Protein AF-A0A0G1YNZ8-F1 (afdb_monomer)

Solvent-accessible surface area (backbone atoms only — not comparable to full-atom values): 15071 Å² total; per-residue (Å²): 138,83,81,83,78,81,76,79,92,83,61,71,78,83,53,62,86,71,57,65,63,60,59,48,50,51,51,55,53,36,44,77,76,68,46,46,70,71,52,54,52,52,43,75,76,27,70,70,59,37,52,50,53,50,56,36,55,78,55,73,64,61,78,76,75,70,66,82,66,72,89,57,76,80,51,72,68,54,50,53,48,26,75,55,53,32,68,93,28,44,45,46,43,57,71,55,73,53,88,79,90,60,75,74,84,67,54,73,68,56,45,46,54,40,34,59,40,40,75,71,76,48,38,54,26,42,36,43,44,82,26,52,12,50,51,56,46,37,70,71,48,32,42,48,86,93,45,81,70,45,44,66,71,85,71,52,71,66,72,39,79,71,25,44,85,48,32,61,43,56,54,84,60,34,59,42,82,43,66,66,63,54,82,55,45,90,48,56,71,72,58,38,51,53,55,39,56,73,74,31,91,88,52,72,84,59,48,46,31,55,56,50,52,50,46,53,46,46,22,75,67,69,67,50,54,45,44,50,81,39,42,48,70,21,79,48,56,41,75,87,70,43,68,39,69,48,50,52,79,40,96,65,20,84

Radius of gyration: 25.09 Å; Cα contacts (8 Å, |Δi|>4): 317; chains: 1; bounding box: 51×74×64 Å

pLDDT: mean 83.14, std 15.15, range [38.19, 97.94]

Sequence (254 aa):
MDSVMVRPEETDAAEFGKDQGLIHEVIVTGRKVGAGTAFYSALAHSEELFARTVAFVARGGEEVVREVGAYIPLTEAERMAIDILGQSKVLTRAQARGGAEFSLRYSKTVLHACAEENAKEADWRLVYLRGNSLRAERVRVGTNRKQQPCFDPDYVWMMSLAEDGWATQGFEPGYYLLDMNGRFGAAAWTKQGKKIAELGPEFVRAHEAMVTEAALRIFQATGERLLANWWHWGRSLASGGRRVSVGSFDRRGW

Secondary structure (DSSP, 8-state):
-----------STTTTT--HHHHHHHHHHHHHTT--HHHHHHHHT-HHHHHHHHHHHHTTT-----------PPPHHHHHHHHHH-GGGEE-TTTTT--S----SS-HHHHHHHHHHHTTT--EEEEEE----HHHHHHHH-S-TTSSS---TT--GGGSGGGHHHHT-----EEEEEETT-TTTTS-HHHHHHHHHHH-TT--PPPHHHHHHHHHHHHHHH-----TT-EEEEEEE-TTSPEEEEE-SSTT--

Mean predicted aligned error: 13.66 Å

Structure (mmCIF, N/CA/C/O backbone):
data_AF-A0A0G1YNZ8-F1
#
_entry.id   AF-A0A0G1YNZ8-F1
#
loop_
_atom_site.group_PDB
_atom_site.id
_atom_site.type_symbol
_atom_site.label_atom_id
_atom_site.label_alt_id
_atom_site.label_comp_id
_atom_site.label_asym_id
_atom_site.label_entity_id
_atom_site.label_seq_id
_atom_site.pdbx_PDB_ins_code
_atom_site.Cartn_x
_atom_site.Cartn_y
_atom_site.Cartn_z
_atom_site.occupancy
_atom_site.B_iso_or_equiv
_atom_site.auth_seq_id
_atom_site.auth_comp_id
_atom_site.auth_asym_id
_atom_site.auth_atom_id
_atom_site.pdbx_PDB_model_num
ATOM 1 N N . MET A 1 1 ? -29.684 -55.857 29.148 1.00 42.12 1 MET A N 1
ATOM 2 C CA . MET A 1 1 ? -29.213 -54.911 28.114 1.00 42.12 1 MET A CA 1
ATOM 3 C C . MET A 1 1 ? -28.650 -53.741 28.885 1.00 42.12 1 MET A C 1
ATOM 5 O O . MET A 1 1 ? -29.407 -52.869 29.289 1.00 42.12 1 MET A O 1
ATOM 9 N N . ASP A 1 2 ? -27.364 -53.828 29.211 1.00 38.19 2 ASP A N 1
ATOM 10 C CA . ASP A 1 2 ? -26.729 -52.923 30.164 1.00 38.19 2 ASP A CA 1
ATOM 11 C C . ASP A 1 2 ? -26.225 -51.672 29.450 1.00 38.19 2 ASP A C 1
ATOM 13 O O . ASP A 1 2 ? -25.485 -51.731 28.469 1.00 38.19 2 ASP A O 1
ATOM 17 N N . SER A 1 3 ? -26.692 -50.535 29.955 1.00 42.25 3 SER A N 1
ATOM 18 C CA . SER A 1 3 ? -26.329 -49.189 29.539 1.00 42.25 3 SER A CA 1
ATOM 19 C C . SER A 1 3 ? -24.892 -48.886 29.966 1.00 42.25 3 SER A C 1
ATOM 21 O O . SER A 1 3 ? -24.633 -48.612 31.138 1.00 42.25 3 SER A O 1
ATOM 23 N N . VAL A 1 4 ? -23.956 -48.901 29.017 1.00 47.53 4 VAL A N 1
ATOM 24 C CA . VAL A 1 4 ? -22.582 -48.430 29.230 1.00 47.53 4 VAL A CA 1
ATOM 25 C C . VAL A 1 4 ? -22.597 -46.901 29.298 1.00 47.53 4 VAL A C 1
ATOM 27 O O . VAL A 1 4 ? -22.599 -46.211 28.283 1.00 47.53 4 VAL A O 1
ATOM 30 N N . MET A 1 5 ? -22.633 -46.372 30.519 1.00 40.66 5 MET A N 1
ATOM 31 C CA . MET A 1 5 ? -22.366 -44.963 30.806 1.00 40.66 5 MET A CA 1
ATOM 32 C C . MET A 1 5 ? -20.852 -44.738 30.723 1.00 40.66 5 MET A C 1
ATOM 34 O O . MET A 1 5 ? -20.115 -45.083 31.647 1.00 40.66 5 MET A O 1
ATOM 38 N N . VAL A 1 6 ? -20.381 -44.185 29.605 1.00 45.56 6 VAL A N 1
ATOM 39 C CA . VAL A 1 6 ? -19.006 -43.686 29.464 1.00 45.56 6 VAL A CA 1
ATOM 40 C C . VAL A 1 6 ? -18.868 -42.456 30.363 1.00 45.56 6 VAL A C 1
ATOM 42 O O . VAL A 1 6 ? -19.545 -41.451 30.152 1.00 45.56 6 VAL A O 1
ATOM 45 N N . ARG A 1 7 ? -18.030 -42.550 31.402 1.00 44.69 7 ARG A N 1
ATOM 46 C CA . ARG A 1 7 ? -17.635 -41.386 32.206 1.00 44.69 7 ARG A CA 1
ATOM 47 C C . ARG A 1 7 ? -16.752 -40.465 31.352 1.00 44.69 7 ARG A C 1
ATOM 49 O O . ARG A 1 7 ? -15.907 -40.989 30.628 1.00 44.69 7 ARG A O 1
ATOM 56 N N . PRO A 1 8 ? -16.900 -39.134 31.441 1.00 44.38 8 PRO A N 1
ATOM 57 C CA . PRO A 1 8 ? -15.947 -38.218 30.829 1.00 44.38 8 PRO A CA 1
ATOM 58 C C . PRO A 1 8 ? -14.595 -38.333 31.547 1.00 44.38 8 PRO A C 1
ATOM 60 O O . PRO A 1 8 ? -14.553 -38.414 32.776 1.00 44.38 8 PRO A O 1
ATOM 63 N N . GLU A 1 9 ? -13.503 -38.343 30.785 1.00 47.56 9 GLU A N 1
ATOM 64 C CA . GLU A 1 9 ? -12.138 -38.186 31.297 1.00 47.56 9 GLU A CA 1
ATOM 65 C C . GLU A 1 9 ? -11.971 -36.777 31.893 1.00 47.56 9 GLU A C 1
ATOM 67 O O . GLU A 1 9 ? -11.604 -35.823 31.212 1.00 47.56 9 GLU A O 1
ATOM 72 N N . GLU A 1 10 ? -12.265 -36.635 33.183 1.00 50.78 10 GLU A N 1
ATOM 73 C CA . GLU A 1 10 ? -11.884 -35.482 34.002 1.00 50.78 10 GLU A CA 1
ATOM 74 C C . GLU A 1 10 ? -10.694 -35.867 34.895 1.00 50.78 10 GLU A C 1
ATOM 76 O O . GLU A 1 10 ? -10.883 -36.066 36.092 1.00 50.78 10 GLU A O 1
ATOM 81 N N . THR A 1 11 ? -9.468 -35.999 34.367 1.00 49.03 11 THR A N 1
ATOM 82 C CA . THR A 1 11 ? -8.308 -36.227 35.266 1.00 49.03 11 THR A CA 1
ATOM 83 C C . THR A 1 11 ? -6.957 -35.596 34.918 1.00 49.03 11 THR A C 1
ATOM 85 O O . THR A 1 11 ? -6.142 -35.518 35.828 1.00 49.03 11 THR A O 1
ATOM 88 N N . ASP A 1 12 ? -6.692 -35.030 33.736 1.00 53.78 12 ASP A N 1
ATOM 89 C CA . ASP A 1 12 ? -5.330 -34.498 33.481 1.00 53.78 12 ASP A CA 1
ATOM 90 C C . ASP A 1 12 ? -5.068 -33.092 34.058 1.00 53.78 12 ASP A C 1
ATOM 92 O O . ASP A 1 12 ? -3.955 -32.773 34.479 1.00 53.78 12 ASP A O 1
ATOM 96 N N . ALA A 1 13 ? -6.086 -32.234 34.162 1.00 52.56 13 ALA A N 1
ATOM 97 C CA . ALA A 1 13 ? -5.895 -30.865 34.660 1.00 52.56 13 ALA A CA 1
ATOM 98 C C . ALA A 1 13 ? -5.705 -30.778 36.191 1.00 52.56 13 ALA A C 1
ATOM 100 O O . ALA A 1 13 ? -5.145 -29.802 36.685 1.00 52.56 13 ALA A O 1
ATOM 101 N N . ALA A 1 14 ? -6.168 -31.780 36.950 1.00 55.66 14 ALA A N 1
ATOM 102 C CA . ALA A 1 14 ? -6.170 -31.768 38.420 1.00 55.66 14 ALA A CA 1
ATOM 103 C C . ALA A 1 14 ? -4.877 -32.326 39.059 1.00 55.66 14 ALA A C 1
ATOM 105 O O . ALA A 1 14 ? -4.635 -32.129 40.261 1.00 55.66 14 ALA A O 1
ATOM 106 N N . GLU A 1 15 ? -4.047 -33.027 38.281 1.00 59.53 15 GLU A N 1
ATOM 107 C CA . GLU A 1 15 ? -2.719 -33.510 38.694 1.00 59.53 15 GLU A CA 1
ATOM 108 C C . GLU A 1 15 ? -1.575 -32.600 38.228 1.00 59.53 15 GLU A C 1
ATOM 110 O O . GLU A 1 15 ? -0.517 -32.555 38.865 1.00 59.53 15 GLU A O 1
ATOM 115 N N . PHE A 1 16 ? -1.800 -31.812 37.174 1.00 58.44 16 PHE A N 1
ATOM 116 C CA . PHE A 1 16 ? -0.830 -30.851 36.662 1.00 58.44 16 PHE A CA 1
ATOM 117 C C . PHE A 1 16 ? -0.425 -29.824 37.738 1.00 58.44 16 PHE A C 1
ATOM 119 O O . PHE A 1 16 ? -1.264 -29.186 38.371 1.00 58.44 16 PHE A O 1
ATOM 126 N N . GLY A 1 17 ? 0.884 -29.671 37.966 1.00 56.16 17 GLY A N 1
ATOM 127 C CA . GLY A 1 17 ? 1.449 -28.762 38.974 1.00 56.16 17 GLY A CA 1
ATOM 128 C C . GLY A 1 17 ? 1.764 -29.392 40.338 1.00 56.16 17 GLY A C 1
ATOM 129 O O . GLY A 1 17 ? 2.363 -28.725 41.181 1.00 56.16 17 GLY A O 1
ATOM 130 N N . LYS A 1 18 ? 1.423 -30.670 40.562 1.00 65.00 18 LYS A N 1
ATOM 131 C CA . LYS A 1 18 ? 1.850 -31.430 41.758 1.00 65.00 18 LYS A CA 1
ATOM 132 C C . LYS A 1 18 ? 3.200 -32.132 41.579 1.00 65.00 18 LYS A C 1
ATOM 134 O O . LYS A 1 18 ? 3.830 -32.498 42.570 1.00 65.00 18 LYS A O 1
ATOM 139 N N . ASP A 1 19 ? 3.658 -32.282 40.337 1.00 67.31 19 ASP A N 1
ATOM 140 C CA . ASP A 1 19 ? 4.976 -32.820 40.014 1.00 67.31 19 ASP A CA 1
ATOM 141 C C . ASP A 1 19 ? 6.062 -31.758 40.253 1.00 67.31 19 ASP A C 1
ATOM 143 O O . ASP A 1 19 ? 6.296 -30.854 39.443 1.00 67.31 19 ASP A O 1
ATOM 147 N N . GLN A 1 20 ? 6.721 -31.847 41.410 1.00 62.53 20 GLN A N 1
ATOM 148 C CA . GLN A 1 20 ? 7.810 -30.937 41.768 1.00 62.53 20 GLN A CA 1
ATOM 149 C C . GLN A 1 20 ? 9.059 -31.121 40.889 1.00 62.53 20 GLN A C 1
ATOM 151 O O . GLN A 1 20 ? 9.902 -30.220 40.851 1.00 62.53 20 GLN A O 1
ATOM 156 N N . GLY A 1 21 ? 9.178 -32.241 40.163 1.00 76.75 21 GLY A N 1
ATOM 157 C CA . GLY A 1 21 ? 10.296 -32.515 39.263 1.00 76.75 21 GLY A CA 1
ATOM 158 C C . GLY A 1 21 ? 10.325 -31.552 38.081 1.00 76.75 21 GLY A C 1
ATOM 159 O O . GLY A 1 21 ? 11.338 -30.894 37.844 1.00 76.75 21 GLY A O 1
ATOM 160 N N . LEU A 1 22 ? 9.188 -31.370 37.406 1.00 76.44 22 LEU A N 1
ATOM 161 C CA . LEU A 1 22 ? 9.090 -30.496 36.230 1.00 76.44 22 LEU A CA 1
ATOM 162 C C . LEU A 1 22 ? 9.360 -29.024 36.564 1.00 76.44 22 LEU A C 1
ATOM 164 O O . LEU A 1 22 ? 10.089 -28.344 35.844 1.00 76.44 22 LEU A O 1
ATOM 168 N N . ILE A 1 23 ? 8.825 -28.521 37.682 1.00 81.19 23 ILE A N 1
ATOM 169 C CA . ILE A 1 23 ? 9.091 -27.139 38.117 1.00 81.19 23 ILE A CA 1
ATOM 170 C C . ILE A 1 23 ? 10.583 -26.956 38.425 1.00 81.19 23 ILE A C 1
ATOM 172 O O . ILE A 1 23 ? 11.175 -25.942 38.046 1.00 81.19 23 ILE A O 1
ATOM 176 N N . HIS A 1 24 ? 11.215 -27.941 39.069 1.00 82.69 24 HIS A N 1
ATOM 177 C CA . HIS A 1 24 ? 12.649 -27.905 39.333 1.00 82.69 24 HIS A CA 1
ATOM 178 C C . HIS A 1 24 ? 13.468 -27.873 38.035 1.00 82.69 24 HIS A C 1
ATOM 180 O O . HIS A 1 24 ? 14.377 -27.050 37.902 1.00 82.69 24 HIS A O 1
ATOM 186 N N . GLU A 1 25 ? 13.127 -28.711 37.058 1.00 85.12 25 GLU A N 1
ATOM 187 C CA . GLU A 1 25 ? 13.793 -28.748 35.754 1.00 85.12 2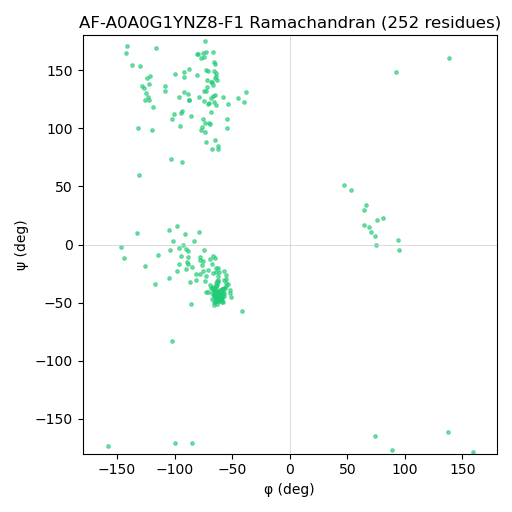5 GLU A CA 1
ATOM 188 C C . GLU A 1 25 ? 13.650 -27.435 34.981 1.00 85.12 25 GLU A C 1
ATOM 190 O O . GLU A 1 25 ? 14.637 -26.954 34.412 1.00 85.12 25 GLU A O 1
ATOM 195 N N . VAL A 1 26 ? 12.468 -26.811 35.010 1.00 85.38 26 VAL A N 1
ATOM 196 C CA . VAL A 1 26 ? 12.237 -25.482 34.422 1.00 85.38 26 VAL A CA 1
ATOM 197 C C . VAL A 1 26 ? 13.152 -24.450 35.078 1.00 85.38 26 VAL A C 1
ATOM 199 O O . VAL A 1 26 ? 13.848 -23.716 34.373 1.00 85.38 26 VAL A O 1
ATOM 202 N N . ILE A 1 27 ? 13.233 -24.442 36.413 1.00 86.44 27 ILE A N 1
ATOM 203 C CA . ILE A 1 27 ? 14.093 -23.514 37.160 1.00 86.44 27 ILE A CA 1
ATOM 204 C C . ILE A 1 27 ? 15.569 -23.723 36.802 1.00 86.44 27 ILE A C 1
ATOM 206 O O . ILE A 1 27 ? 16.274 -22.754 36.502 1.00 86.44 27 ILE A O 1
ATOM 210 N N . VAL A 1 28 ? 16.048 -24.971 36.808 1.00 87.12 28 VAL A N 1
ATOM 211 C CA . VAL A 1 28 ? 17.439 -25.316 36.473 1.00 87.12 28 VAL A CA 1
ATOM 212 C C . VAL A 1 28 ? 17.768 -24.933 35.032 1.00 87.12 28 VAL A C 1
ATOM 214 O O . VAL A 1 28 ? 18.818 -24.334 34.784 1.00 87.12 28 VAL A O 1
ATOM 217 N N . THR A 1 29 ? 16.880 -25.235 34.087 1.00 84.94 29 THR A N 1
ATOM 218 C CA . THR A 1 29 ? 17.062 -24.916 32.666 1.00 84.94 29 THR A CA 1
ATOM 219 C C . THR A 1 29 ? 17.096 -23.411 32.446 1.00 84.94 29 THR A C 1
ATOM 221 O O . THR A 1 29 ? 18.045 -22.911 31.843 1.00 84.94 29 THR A O 1
ATOM 224 N N . GLY A 1 30 ? 16.141 -22.667 33.009 1.00 83.50 30 GLY A N 1
ATOM 225 C CA . GLY A 1 30 ? 16.132 -21.213 32.896 1.00 83.50 30 GLY A CA 1
ATOM 226 C C . GLY A 1 30 ? 17.375 -20.573 33.520 1.00 83.50 30 GLY A C 1
ATOM 227 O O . GLY A 1 30 ? 17.970 -19.689 32.909 1.00 83.50 30 GLY A O 1
ATOM 228 N N . ARG A 1 31 ? 17.857 -21.064 34.672 1.00 88.12 31 ARG A N 1
ATOM 229 C CA . ARG A 1 31 ? 19.104 -20.564 35.281 1.00 88.12 31 ARG A CA 1
ATOM 230 C C . ARG A 1 31 ? 20.314 -20.727 34.362 1.00 88.12 31 ARG A C 1
ATOM 232 O O . ARG A 1 31 ? 21.134 -19.815 34.298 1.00 88.12 31 ARG A O 1
ATOM 239 N N . LYS A 1 32 ? 20.424 -21.851 33.641 1.00 85.50 32 LYS A N 1
ATOM 240 C CA . LYS A 1 32 ? 21.520 -22.093 32.681 1.00 85.50 32 LYS A CA 1
ATOM 241 C C . LYS A 1 32 ? 21.533 -21.080 31.531 1.00 85.50 32 LYS A C 1
ATOM 243 O O . LYS A 1 32 ? 22.600 -20.817 30.991 1.00 85.50 32 LYS A O 1
ATOM 248 N N . VAL A 1 33 ? 20.380 -20.504 31.189 1.00 78.31 33 VAL A N 1
ATOM 249 C CA . VAL A 1 33 ? 20.235 -19.495 30.125 1.00 78.31 33 VAL A CA 1
ATOM 250 C C . VAL A 1 33 ? 20.046 -18.069 30.661 1.00 78.31 33 VAL A C 1
ATOM 252 O O . VAL A 1 33 ? 19.706 -17.165 29.905 1.00 78.31 33 VAL A O 1
ATOM 255 N N . GLY A 1 34 ? 20.287 -17.842 31.958 1.00 82.00 34 GLY A N 1
ATOM 256 C CA . GLY A 1 34 ? 20.291 -16.507 32.569 1.00 82.00 34 GLY A CA 1
ATOM 257 C C . GLY A 1 34 ? 18.970 -16.049 33.198 1.00 82.00 34 GLY A C 1
ATOM 258 O O . GLY A 1 34 ? 18.903 -14.930 33.706 1.00 82.00 34 GLY A O 1
ATOM 259 N N . ALA A 1 35 ? 17.930 -16.886 33.240 1.00 84.69 35 ALA A N 1
ATOM 260 C CA . ALA A 1 35 ? 16.707 -16.585 33.982 1.00 84.69 35 ALA A CA 1
ATOM 261 C C . ALA A 1 35 ? 16.947 -16.720 35.497 1.00 84.69 35 ALA A C 1
ATOM 263 O O . ALA A 1 35 ? 17.060 -17.821 36.042 1.00 84.69 35 ALA A O 1
ATOM 264 N N . GLY A 1 36 ? 17.060 -15.577 36.176 1.00 84.94 36 GLY A N 1
ATOM 265 C CA . GLY A 1 36 ? 17.237 -15.481 37.627 1.00 84.94 36 GLY A CA 1
ATOM 266 C C . GLY A 1 36 ? 15.943 -15.168 38.380 1.00 84.94 36 GLY A C 1
ATOM 267 O O . GLY A 1 36 ? 14.857 -15.139 37.806 1.00 84.94 36 GLY A O 1
ATOM 268 N N . THR A 1 37 ? 16.061 -14.872 39.676 1.00 85.19 37 THR A N 1
ATOM 269 C CA . THR A 1 37 ? 14.920 -14.563 40.558 1.00 85.19 37 THR A CA 1
ATOM 270 C C . THR A 1 37 ? 14.006 -13.485 39.979 1.00 85.19 37 THR A C 1
ATOM 272 O O . THR A 1 37 ? 12.799 -13.678 39.936 1.00 85.19 37 THR A O 1
ATOM 275 N N . ALA A 1 38 ? 14.571 -12.394 39.452 1.00 84.06 38 ALA A N 1
ATOM 276 C CA . ALA A 1 38 ? 13.794 -11.302 38.865 1.00 84.06 38 ALA A CA 1
ATOM 277 C C . ALA A 1 38 ? 12.895 -11.758 37.699 1.00 84.06 38 ALA A C 1
ATOM 279 O O . ALA A 1 38 ? 11.760 -11.302 37.591 1.00 84.06 38 ALA A O 1
ATOM 280 N N . PHE A 1 39 ? 13.376 -12.684 36.861 1.00 88.19 39 PHE A N 1
ATOM 281 C CA . PHE A 1 39 ? 12.599 -13.237 35.752 1.00 88.19 39 PHE A CA 1
ATOM 282 C C . PHE A 1 39 ? 11.403 -14.044 36.265 1.00 88.19 39 PHE A C 1
ATOM 284 O O . PHE A 1 39 ? 10.267 -13.777 35.882 1.00 88.19 39 PHE A O 1
ATOM 291 N N . TYR A 1 40 ? 11.647 -14.996 37.169 1.00 88.94 40 TYR A N 1
ATOM 292 C CA . TYR A 1 40 ? 10.584 -15.849 37.701 1.00 88.94 40 TYR A CA 1
ATOM 293 C C . TYR A 1 40 ? 9.576 -15.064 38.542 1.00 88.94 40 TYR A C 1
ATOM 295 O O . TYR A 1 40 ? 8.381 -15.327 38.449 1.00 88.94 40 TYR A O 1
ATOM 303 N N . SER A 1 41 ? 10.029 -14.066 39.304 1.00 86.06 41 SER A N 1
ATOM 304 C CA . SER A 1 41 ? 9.142 -13.164 40.041 1.00 86.06 41 SER A CA 1
ATOM 305 C C . SER A 1 41 ? 8.254 -12.346 39.102 1.00 86.06 41 SER A C 1
ATOM 307 O O . SER A 1 41 ? 7.051 -12.265 39.330 1.00 86.06 41 SER A O 1
ATOM 309 N N . ALA A 1 42 ? 8.806 -11.778 38.024 1.00 81.06 42 ALA A N 1
ATOM 310 C CA . ALA A 1 42 ? 8.009 -11.043 37.041 1.00 81.06 42 ALA A CA 1
ATOM 311 C C . ALA A 1 42 ? 6.971 -11.947 36.358 1.00 81.06 42 ALA A C 1
ATOM 313 O O . ALA A 1 42 ? 5.820 -11.550 36.187 1.00 81.06 42 ALA A O 1
ATOM 314 N N . LEU A 1 43 ? 7.369 -13.174 36.016 1.00 87.25 43 LEU A N 1
ATOM 315 C CA . LEU A 1 43 ? 6.499 -14.163 35.389 1.00 87.25 43 LEU A CA 1
ATOM 316 C C . LEU A 1 43 ? 5.370 -14.623 36.329 1.00 87.25 43 LEU A C 1
ATOM 318 O O . LEU A 1 43 ? 4.238 -14.776 35.883 1.00 87.25 43 LEU A O 1
ATOM 322 N N . ALA A 1 44 ? 5.651 -14.795 37.624 1.00 86.25 44 ALA A N 1
ATOM 323 C CA . ALA A 1 44 ? 4.668 -15.220 38.624 1.00 86.25 44 ALA A CA 1
ATOM 324 C C . ALA A 1 44 ? 3.648 -14.129 38.997 1.00 86.25 44 ALA A C 1
ATOM 326 O O . ALA A 1 44 ? 2.534 -14.448 39.403 1.00 86.25 44 ALA A O 1
ATOM 327 N N . HIS A 1 45 ? 4.015 -12.850 38.879 1.00 86.44 45 HIS A N 1
ATOM 328 C CA . HIS A 1 45 ? 3.164 -11.722 39.280 1.00 86.44 45 HIS A CA 1
ATOM 329 C C . HIS A 1 45 ? 2.451 -11.022 38.113 1.00 86.44 45 HIS A C 1
ATOM 331 O O . HIS A 1 45 ? 1.760 -10.029 38.332 1.00 86.44 45 HIS A O 1
ATOM 337 N N . SER A 1 46 ? 2.601 -11.512 36.880 1.00 84.75 46 SER A N 1
ATOM 338 C CA . SER A 1 46 ? 1.960 -10.936 35.696 1.00 84.75 46 SER A CA 1
ATOM 339 C C . SER A 1 46 ? 1.285 -12.023 34.863 1.00 84.75 46 SER A C 1
ATOM 341 O O . SER A 1 46 ? 1.929 -12.708 34.069 1.00 84.75 46 SER A O 1
ATOM 343 N N . GLU A 1 47 ? -0.037 -12.147 35.010 1.00 78.31 47 GLU A N 1
ATOM 344 C CA . GLU A 1 47 ? -0.851 -13.087 34.223 1.00 78.31 47 GLU A CA 1
ATOM 345 C C . GLU A 1 47 ? -0.711 -12.845 32.714 1.00 78.31 47 GLU A C 1
ATOM 347 O O . GLU A 1 47 ? -0.628 -13.793 31.935 1.00 78.31 47 GLU A O 1
ATOM 352 N N . GLU A 1 48 ? -0.603 -11.581 32.294 1.00 74.50 48 GLU A N 1
ATOM 353 C CA . GLU A 1 48 ? -0.382 -11.213 30.893 1.00 74.50 48 GLU A CA 1
ATOM 354 C C . GLU A 1 48 ? 0.959 -11.753 30.366 1.00 74.50 48 GLU A C 1
ATOM 356 O O . GLU A 1 48 ? 1.020 -12.360 29.292 1.00 74.50 48 GLU A O 1
ATOM 361 N N . LEU A 1 49 ? 2.046 -11.570 31.124 1.00 75.50 49 LEU A N 1
ATOM 362 C CA . LEU A 1 49 ? 3.369 -12.077 30.753 1.00 75.50 49 LEU A CA 1
ATOM 363 C C . LEU A 1 49 ? 3.398 -13.611 30.732 1.00 75.50 49 LEU A C 1
ATOM 365 O O . LEU A 1 49 ? 4.011 -14.217 29.842 1.00 75.50 49 LEU A O 1
ATOM 369 N N . PHE A 1 50 ? 2.700 -14.238 31.678 1.00 84.38 50 PHE A N 1
ATOM 370 C CA . PHE A 1 50 ? 2.566 -15.686 31.743 1.00 84.38 50 PHE A CA 1
ATOM 371 C C . PHE A 1 50 ? 1.817 -16.231 30.523 1.00 84.38 50 PHE A C 1
ATOM 373 O O . PHE A 1 50 ? 2.327 -17.113 29.830 1.00 84.38 50 PHE A O 1
ATOM 380 N N . ALA A 1 51 ? 0.668 -15.642 30.181 1.00 76.75 51 ALA A N 1
ATOM 381 C CA . ALA A 1 51 ? -0.130 -16.025 29.018 1.00 76.75 51 ALA A CA 1
ATOM 382 C C . ALA A 1 51 ? 0.665 -15.915 27.706 1.00 76.75 51 ALA A C 1
ATOM 384 O O . ALA A 1 51 ? 0.563 -16.783 26.836 1.00 76.75 51 ALA A O 1
ATOM 385 N N . ARG A 1 52 ? 1.512 -14.886 27.569 1.00 74.62 52 ARG A N 1
ATOM 386 C CA . ARG A 1 52 ? 2.404 -14.725 26.409 1.00 74.62 52 ARG A CA 1
ATOM 387 C C . ARG A 1 52 ? 3.459 -15.826 26.326 1.00 74.62 52 ARG A C 1
ATOM 389 O O . ARG A 1 52 ? 3.690 -16.349 25.238 1.00 74.62 52 ARG A O 1
ATOM 396 N N . THR A 1 53 ? 4.068 -16.187 27.453 1.00 81.50 53 THR A N 1
ATOM 397 C CA . THR A 1 53 ? 5.048 -17.284 27.527 1.00 81.50 53 THR A CA 1
ATOM 398 C C . THR A 1 53 ? 4.400 -18.623 27.168 1.00 81.50 53 THR A C 1
ATOM 400 O O . THR A 1 53 ? 4.941 -19.364 26.350 1.00 81.50 53 THR A O 1
ATOM 403 N N . VAL A 1 54 ? 3.199 -18.900 27.688 1.00 79.94 54 VAL A N 1
ATOM 404 C CA . VAL A 1 54 ? 2.415 -20.096 27.332 1.00 79.94 54 VAL A CA 1
ATOM 405 C C . VAL A 1 54 ? 2.109 -20.124 25.834 1.00 79.94 54 VAL A C 1
ATOM 407 O O . VAL A 1 54 ? 2.341 -21.136 25.177 1.00 79.94 54 VAL A O 1
ATOM 410 N N . ALA A 1 55 ? 1.648 -19.006 25.267 1.00 70.06 55 ALA A N 1
ATOM 411 C CA . ALA A 1 55 ? 1.355 -18.909 23.840 1.00 70.06 55 ALA A CA 1
ATOM 412 C C . ALA A 1 55 ? 2.604 -19.096 22.960 1.00 70.06 55 ALA A C 1
ATOM 414 O O . ALA A 1 55 ? 2.497 -19.672 21.879 1.00 70.06 55 ALA A O 1
ATOM 415 N N . PHE A 1 56 ? 3.774 -18.630 23.407 1.00 74.62 56 PHE A N 1
ATOM 416 C CA . PHE A 1 56 ? 5.053 -18.845 22.725 1.00 74.62 56 PHE A CA 1
ATOM 417 C C . PHE A 1 56 ? 5.442 -20.330 22.707 1.00 74.62 56 PHE A C 1
ATOM 419 O O . PHE A 1 56 ? 5.732 -20.884 21.645 1.00 74.62 56 PHE A O 1
ATOM 426 N N . VAL A 1 57 ? 5.378 -20.997 23.863 1.00 80.81 57 VAL A N 1
ATOM 427 C CA . VAL A 1 57 ? 5.722 -22.422 23.992 1.00 80.81 57 VAL A CA 1
ATOM 428 C C . VAL A 1 57 ? 4.738 -23.305 23.217 1.00 80.81 57 VAL A C 1
ATOM 430 O O . VAL A 1 57 ? 5.166 -24.179 22.467 1.00 80.81 57 VAL A O 1
ATOM 433 N N . ALA A 1 58 ? 3.431 -23.036 23.308 1.00 71.88 58 ALA A N 1
ATOM 434 C CA . ALA A 1 58 ? 2.392 -23.785 22.591 1.00 71.88 58 ALA A CA 1
ATOM 435 C C . ALA A 1 58 ? 2.517 -23.693 21.057 1.00 71.88 58 ALA A C 1
ATOM 437 O O . ALA A 1 58 ? 1.981 -24.534 20.338 1.00 71.88 58 ALA A O 1
ATOM 438 N N . ARG A 1 59 ? 3.229 -22.680 20.549 1.00 72.44 59 ARG A N 1
ATOM 439 C CA . ARG A 1 59 ? 3.514 -22.477 19.120 1.00 72.44 59 ARG A CA 1
ATOM 440 C C . ARG A 1 59 ? 4.900 -22.985 18.707 1.00 72.44 59 ARG A C 1
ATOM 442 O O . ARG A 1 59 ? 5.381 -22.630 17.638 1.00 72.44 59 ARG A O 1
ATOM 449 N N . GLY A 1 60 ? 5.544 -23.808 19.537 1.00 69.81 60 GLY A N 1
ATOM 450 C CA . GLY A 1 60 ? 6.800 -24.480 19.194 1.00 69.81 60 GLY A CA 1
ATOM 451 C C . GLY A 1 60 ? 8.037 -23.584 19.237 1.00 69.81 60 GLY A C 1
ATOM 452 O O . GLY A 1 60 ? 9.032 -23.904 18.595 1.00 69.81 60 GLY A O 1
ATOM 453 N N . GLY A 1 61 ? 7.991 -22.461 19.961 1.00 62.56 61 GLY A N 1
ATOM 454 C CA . GLY A 1 61 ? 9.130 -21.546 20.058 1.00 62.56 61 GLY A CA 1
ATOM 455 C C . GLY A 1 61 ? 9.429 -20.772 18.770 1.00 62.56 61 GLY A C 1
ATOM 456 O O . GLY A 1 61 ? 10.458 -20.104 18.689 1.00 62.56 61 GLY A O 1
ATOM 457 N N . GLU A 1 62 ? 8.536 -20.822 17.774 1.00 54.31 62 GLU A N 1
ATOM 458 C CA . GLU A 1 62 ? 8.584 -19.908 16.638 1.00 54.31 62 GLU A CA 1
ATOM 459 C C . GLU A 1 62 ? 8.220 -18.506 17.132 1.00 54.31 62 GLU A C 1
ATOM 461 O O . GLU A 1 62 ? 7.065 -18.174 17.418 1.00 54.31 62 GLU A O 1
ATOM 466 N N . GLU A 1 63 ? 9.248 -17.676 17.264 1.00 46.38 63 GLU A N 1
ATOM 467 C CA . GLU A 1 63 ? 9.121 -16.252 17.496 1.00 46.38 63 GLU A CA 1
ATOM 468 C C . GLU A 1 63 ? 8.232 -15.624 16.408 1.00 46.38 63 GLU A C 1
ATOM 470 O O . GLU A 1 63 ? 8.674 -15.215 15.336 1.00 46.38 63 GLU A O 1
ATOM 475 N N . VAL A 1 64 ? 6.966 -15.389 16.745 1.00 45.00 64 VAL A N 1
ATOM 476 C CA . VAL A 1 64 ? 6.440 -14.058 16.481 1.00 45.00 64 VAL A CA 1
ATOM 477 C C . VAL A 1 64 ? 7.104 -13.166 17.522 1.00 45.00 64 VAL A C 1
ATOM 479 O O . VAL A 1 64 ? 6.543 -12.942 18.597 1.00 45.00 64 VAL A O 1
ATOM 482 N N . VAL A 1 65 ? 8.288 -12.631 17.201 1.00 40.03 65 VAL A N 1
ATOM 483 C CA . VAL A 1 65 ? 8.757 -11.382 17.816 1.00 40.03 65 VAL A CA 1
ATOM 484 C C . VAL A 1 65 ? 7.742 -10.329 17.399 1.00 40.03 65 VAL A C 1
ATOM 486 O O . VAL A 1 65 ? 7.897 -9.568 16.443 1.00 40.03 65 VAL A O 1
ATOM 489 N N . ARG A 1 66 ? 6.629 -10.270 18.124 1.00 42.75 66 ARG A N 1
ATOM 490 C CA . ARG A 1 66 ? 6.065 -8.978 18.451 1.00 42.75 66 ARG A CA 1
ATOM 491 C C . ARG A 1 66 ? 7.094 -8.389 19.398 1.00 42.75 66 ARG A C 1
ATOM 493 O O . ARG A 1 66 ? 6.957 -8.500 20.614 1.00 42.75 66 ARG A O 1
ATOM 500 N N . GLU A 1 67 ? 8.145 -7.808 18.808 1.00 38.47 67 GLU A N 1
ATOM 501 C CA . GLU A 1 67 ? 8.843 -6.698 19.436 1.00 38.47 67 GLU A CA 1
ATOM 502 C C . GLU A 1 67 ? 7.723 -5.866 20.039 1.00 38.47 67 GLU A C 1
ATOM 504 O O . GLU A 1 67 ? 6.752 -5.526 19.347 1.00 38.47 67 GLU A O 1
ATOM 509 N N . VAL A 1 68 ? 7.797 -5.651 21.348 1.00 40.44 68 VAL A N 1
ATOM 510 C CA . VAL A 1 68 ? 6.993 -4.633 21.999 1.00 40.44 68 VAL A CA 1
ATOM 511 C C . VAL A 1 68 ? 7.476 -3.342 21.355 1.00 40.44 68 VAL A C 1
ATOM 513 O O . VAL A 1 68 ? 8.435 -2.729 21.810 1.00 40.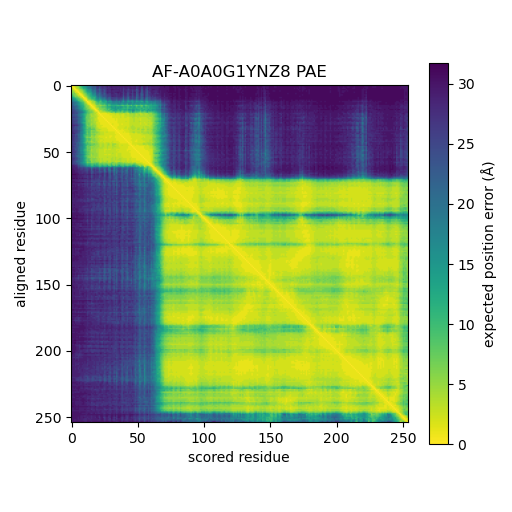44 68 VAL A O 1
ATOM 516 N N . GLY A 1 69 ? 6.895 -3.013 20.199 1.00 42.94 69 GLY A N 1
ATOM 517 C CA . GLY A 1 69 ? 7.100 -1.740 19.552 1.00 42.94 69 GLY A CA 1
ATOM 518 C C . GLY A 1 69 ? 6.769 -0.731 20.625 1.00 42.94 69 GLY A C 1
ATOM 519 O O . GLY A 1 69 ? 5.685 -0.810 21.210 1.00 42.94 69 GLY A O 1
ATOM 520 N N . ALA A 1 70 ? 7.743 0.120 20.952 1.00 52.16 70 ALA A N 1
ATOM 521 C CA . ALA A 1 70 ? 7.550 1.229 21.869 1.00 52.16 70 ALA A CA 1
ATOM 522 C C . ALA A 1 70 ? 6.162 1.816 21.610 1.00 52.16 70 ALA A C 1
ATOM 524 O O . ALA A 1 70 ? 5.807 1.994 20.447 1.00 52.16 70 ALA A O 1
ATOM 525 N N . TYR A 1 71 ? 5.350 2.033 22.647 1.00 62.31 71 TYR A N 1
ATOM 526 C CA . TYR A 1 71 ? 4.039 2.641 22.453 1.00 62.31 71 TYR A CA 1
ATOM 527 C C . TYR A 1 71 ? 4.242 3.956 21.700 1.00 62.31 71 TYR A C 1
ATOM 529 O O . TYR A 1 71 ? 4.822 4.905 22.228 1.00 62.31 71 TYR A O 1
ATOM 537 N N . ILE A 1 72 ? 3.837 3.967 20.433 1.00 74.38 72 ILE A N 1
ATOM 538 C CA . ILE A 1 72 ? 3.958 5.125 19.570 1.00 74.38 72 ILE A CA 1
ATOM 539 C C . ILE A 1 72 ? 2.608 5.842 19.651 1.00 74.38 72 ILE A C 1
ATOM 541 O O . ILE A 1 72 ? 1.648 5.362 19.043 1.00 74.38 72 ILE A O 1
ATOM 545 N N . PRO A 1 73 ? 2.488 6.945 20.414 1.00 82.00 73 PRO A N 1
ATOM 546 C CA . PRO A 1 73 ? 1.216 7.639 20.551 1.00 82.00 73 PRO A CA 1
ATOM 547 C C . PRO A 1 73 ? 0.778 8.206 19.204 1.00 82.00 73 PRO A C 1
ATOM 549 O O . PRO A 1 73 ? 1.609 8.647 18.411 1.00 82.00 73 PRO A O 1
ATOM 552 N N . LEU A 1 74 ? -0.527 8.261 18.958 1.00 87.56 74 LEU A N 1
ATOM 553 C CA . LEU A 1 74 ? -1.015 8.924 17.756 1.00 87.56 74 LEU A CA 1
ATOM 554 C C . LEU A 1 74 ? -0.660 10.414 17.779 1.00 87.56 74 LEU A C 1
ATOM 556 O O . LEU A 1 74 ? -0.741 11.068 18.827 1.00 87.56 74 LEU A O 1
ATOM 560 N N . THR A 1 75 ? -0.301 10.967 16.630 1.00 90.06 75 THR A N 1
ATOM 561 C CA . THR A 1 75 ? -0.196 12.421 16.460 1.00 90.06 75 THR A CA 1
ATOM 562 C C . THR A 1 75 ? -1.595 13.037 16.360 1.00 90.06 75 THR A C 1
ATOM 564 O O . THR A 1 75 ? -2.593 12.343 16.146 1.00 90.06 75 THR A O 1
ATOM 567 N N . GLU A 1 76 ? -1.704 14.357 16.522 1.00 90.44 76 GLU A N 1
ATOM 568 C CA . GLU A 1 76 ? -2.977 15.056 16.290 1.00 90.44 76 GLU A CA 1
ATOM 569 C C . GLU A 1 76 ? -3.453 14.889 14.842 1.00 90.44 76 GLU A C 1
ATOM 571 O O . GLU A 1 76 ? -4.632 14.653 14.592 1.00 90.44 76 GLU A O 1
ATOM 576 N N . ALA A 1 77 ? -2.513 14.925 13.897 1.00 90.88 77 ALA A N 1
ATOM 577 C CA . ALA A 1 77 ? -2.790 14.751 12.482 1.00 90.88 77 ALA A CA 1
ATOM 578 C C . ALA A 1 77 ? -3.324 13.340 12.167 1.00 90.88 77 ALA A C 1
ATOM 580 O O . ALA A 1 77 ? -4.267 13.197 11.390 1.00 90.88 77 ALA A O 1
ATOM 581 N N . GLU A 1 78 ? -2.773 12.301 12.802 1.00 93.75 78 GLU A N 1
ATOM 582 C CA . GLU A 1 78 ? -3.262 10.921 12.677 1.00 93.75 78 GLU A CA 1
ATOM 583 C C . GLU A 1 78 ? -4.671 10.760 13.251 1.00 93.75 78 GLU A C 1
ATOM 585 O O . GLU A 1 78 ? -5.522 10.166 12.591 1.00 93.75 78 GLU A O 1
ATOM 590 N N . ARG A 1 79 ? -4.941 11.325 14.439 1.00 94.88 79 ARG A N 1
ATOM 591 C CA . ARG A 1 79 ? -6.290 11.319 15.035 1.00 94.88 79 ARG A CA 1
ATOM 592 C C . ARG A 1 79 ? -7.305 11.997 14.122 1.00 94.88 79 ARG A C 1
ATOM 594 O O . ARG A 1 79 ? -8.313 11.397 13.784 1.00 94.88 79 ARG A O 1
ATOM 601 N N . MET A 1 80 ? -6.983 13.195 13.640 1.00 95.81 80 MET A N 1
ATOM 602 C CA . MET A 1 80 ? -7.822 13.932 12.697 1.00 95.81 80 MET A CA 1
ATOM 603 C C . MET A 1 80 ? -8.105 13.124 11.423 1.00 95.81 80 MET A C 1
ATOM 605 O O . MET A 1 80 ? -9.234 13.104 10.943 1.00 95.81 80 MET A O 1
ATOM 609 N N . ALA A 1 81 ? -7.094 12.467 10.852 1.00 97.00 81 ALA A N 1
ATOM 610 C CA . ALA A 1 81 ? -7.299 11.645 9.667 1.00 97.00 81 ALA A CA 1
ATOM 611 C C . ALA A 1 81 ? -8.200 10.435 9.952 1.00 97.00 81 ALA A C 1
ATOM 613 O O . ALA A 1 81 ? -9.039 10.106 9.116 1.00 97.00 81 ALA A O 1
ATOM 614 N N . ILE A 1 82 ? -8.049 9.796 11.118 1.00 96.38 82 ILE A N 1
ATOM 615 C CA . ILE A 1 82 ? -8.914 8.697 11.568 1.00 96.38 82 ILE A CA 1
ATOM 616 C C . ILE A 1 82 ? -10.356 9.181 11.742 1.00 96.38 82 ILE A C 1
ATOM 618 O O . ILE A 1 82 ? -11.266 8.496 11.283 1.00 96.38 82 ILE A O 1
ATOM 622 N N . ASP A 1 83 ? -10.566 10.357 12.333 1.00 97.31 83 ASP A N 1
ATOM 623 C CA . ASP A 1 83 ? -11.901 10.930 12.535 1.00 97.31 83 ASP A CA 1
ATOM 624 C C . ASP A 1 83 ? -12.609 11.235 11.202 1.00 97.31 83 ASP A C 1
ATOM 626 O O . ASP A 1 83 ? -13.827 11.106 11.104 1.00 97.31 83 ASP A O 1
ATOM 630 N N . ILE A 1 84 ? -11.854 11.619 10.163 1.00 97.81 84 ILE A N 1
ATOM 631 C CA . ILE A 1 84 ? -12.402 11.977 8.844 1.00 97.81 84 ILE A CA 1
ATOM 632 C C . ILE A 1 84 ? -12.590 10.751 7.938 1.00 97.81 84 ILE A C 1
ATOM 634 O O . ILE A 1 84 ? -13.656 10.576 7.353 1.00 97.81 84 ILE A O 1
ATOM 638 N N . LEU A 1 85 ? -11.552 9.924 7.772 1.00 96.94 85 LEU A N 1
ATOM 639 C CA . LEU A 1 85 ? -11.554 8.795 6.828 1.00 96.94 85 LEU A CA 1
ATOM 640 C C . LEU A 1 85 ? -12.056 7.487 7.454 1.00 96.94 85 LEU A C 1
ATOM 642 O O . LEU A 1 85 ? -12.444 6.568 6.732 1.00 96.94 85 LEU A O 1
ATOM 646 N N . GLY A 1 86 ? -12.020 7.383 8.781 1.00 95.81 86 GLY A N 1
ATOM 647 C CA . GLY A 1 86 ? -12.290 6.163 9.532 1.00 95.81 86 GLY A CA 1
ATOM 648 C C . GLY A 1 86 ? -11.031 5.342 9.832 1.00 95.81 86 GLY A C 1
ATOM 649 O O . GLY A 1 86 ? -10.086 5.265 9.045 1.00 95.81 86 GLY A O 1
ATOM 650 N N . GLN A 1 87 ? -11.047 4.651 10.977 1.00 93.12 87 GLN A N 1
ATOM 651 C CA . GLN A 1 87 ? -9.930 3.839 11.483 1.00 93.12 87 GLN A CA 1
ATOM 652 C C . GLN A 1 87 ? -9.441 2.765 10.496 1.00 93.12 87 GLN A C 1
ATOM 654 O O . GLN A 1 87 ? -8.252 2.454 10.469 1.00 93.12 87 GLN A O 1
ATOM 659 N N . SER A 1 88 ? -10.334 2.192 9.685 1.00 91.88 88 SER A N 1
ATOM 660 C CA . SER A 1 88 ? -9.990 1.168 8.686 1.00 91.88 88 SER A CA 1
ATOM 661 C C . SER A 1 88 ? -9.293 1.732 7.443 1.00 91.88 88 SER A C 1
ATOM 663 O O . SER A 1 88 ? -8.716 0.971 6.668 1.00 91.88 88 SER A O 1
ATOM 665 N N . LYS A 1 89 ? -9.327 3.054 7.242 1.00 95.75 89 LYS A N 1
ATOM 666 C CA . LYS A 1 89 ? -8.750 3.743 6.079 1.00 95.75 89 LYS A CA 1
ATOM 667 C C . LYS A 1 89 ? -7.432 4.450 6.387 1.00 95.75 89 LYS A C 1
ATOM 669 O O . LYS A 1 89 ? -6.802 4.974 5.470 1.00 95.75 89 LYS A O 1
ATOM 674 N N . VAL A 1 90 ? -6.994 4.453 7.646 1.00 96.38 90 VAL A N 1
ATOM 675 C CA . VAL A 1 90 ? -5.752 5.106 8.070 1.00 96.38 90 VAL A CA 1
ATOM 676 C C . VAL A 1 90 ? -4.787 4.081 8.649 1.00 96.38 90 VAL A C 1
ATOM 678 O O . VAL A 1 90 ? -5.065 3.461 9.674 1.00 96.38 90 VAL A O 1
ATOM 681 N N . LEU A 1 91 ? -3.625 3.940 8.011 1.00 94.62 91 LEU A N 1
ATOM 682 C CA . LEU A 1 91 ? -2.507 3.172 8.542 1.00 94.62 91 LEU A CA 1
ATOM 683 C C . LEU A 1 91 ? -1.452 4.119 9.111 1.00 94.62 91 LEU A C 1
ATOM 685 O O . LEU A 1 91 ? -0.731 4.800 8.379 1.00 94.62 91 LEU A O 1
ATOM 689 N N . THR A 1 92 ? -1.363 4.138 10.433 1.00 93.06 92 THR A N 1
ATOM 690 C CA . THR A 1 92 ? -0.503 5.055 11.187 1.00 93.06 92 THR A CA 1
ATOM 691 C C . THR A 1 92 ? 0.950 4.587 11.220 1.00 93.06 92 THR A C 1
ATOM 693 O O . THR A 1 92 ? 1.256 3.408 11.010 1.00 93.06 92 THR A O 1
ATOM 696 N N . ARG A 1 93 ? 1.864 5.493 11.577 1.00 90.31 93 ARG A N 1
ATOM 697 C CA . ARG A 1 93 ? 3.282 5.173 11.811 1.00 90.31 93 ARG A CA 1
ATOM 698 C C . ARG A 1 93 ? 3.473 4.060 12.849 1.00 90.31 93 ARG A C 1
ATOM 700 O O . ARG A 1 93 ? 4.349 3.214 12.681 1.00 90.31 93 ARG A O 1
ATOM 707 N N . ALA A 1 94 ? 2.621 4.028 13.877 1.00 84.94 94 ALA A N 1
ATOM 708 C CA . ALA A 1 94 ? 2.635 3.010 14.923 1.00 84.94 94 ALA A CA 1
ATOM 709 C C . ALA A 1 94 ? 2.357 1.619 14.335 1.00 84.94 94 ALA A C 1
ATOM 711 O O . ALA A 1 94 ? 3.122 0.678 14.547 1.00 84.94 94 ALA A O 1
ATOM 712 N N . GLN A 1 95 ? 1.309 1.507 13.515 1.00 84.62 95 GLN A N 1
ATOM 713 C CA . GLN A 1 95 ? 0.930 0.254 12.856 1.00 84.62 95 GLN A CA 1
ATOM 714 C C . GLN A 1 95 ? 1.938 -0.159 11.776 1.00 84.62 95 GLN A C 1
ATOM 716 O O . GLN A 1 95 ? 2.236 -1.342 11.619 1.00 84.62 95 GLN A O 1
ATOM 721 N N . ALA A 1 96 ? 2.520 0.810 11.067 1.00 80.00 96 ALA A N 1
ATOM 722 C CA . ALA A 1 96 ? 3.547 0.567 10.060 1.00 80.00 96 ALA A CA 1
ATOM 723 C C . ALA A 1 96 ? 4.929 0.222 10.654 1.00 80.00 96 ALA A C 1
ATOM 725 O O . ALA A 1 96 ? 5.848 -0.111 9.896 1.00 80.00 96 ALA A O 1
ATOM 726 N N . ARG A 1 97 ? 5.091 0.269 11.988 1.00 74.12 97 ARG A N 1
ATOM 727 C CA . ARG A 1 97 ? 6.378 0.128 12.695 1.00 74.12 97 ARG A CA 1
ATOM 728 C C . ARG A 1 97 ? 7.426 1.120 12.158 1.00 74.12 97 ARG A C 1
ATOM 730 O O . ARG A 1 97 ? 8.546 0.741 11.796 1.00 74.12 97 ARG A O 1
ATOM 737 N N . GLY A 1 98 ? 7.012 2.377 12.003 1.00 64.88 98 GLY A N 1
ATOM 738 C CA . GLY A 1 98 ? 7.831 3.510 11.566 1.00 64.88 98 GLY A CA 1
ATOM 739 C C . GLY A 1 98 ? 8.304 4.370 12.741 1.00 64.88 98 GLY A C 1
ATOM 740 O O . GLY A 1 98 ? 7.592 4.500 13.732 1.00 64.88 98 GLY A O 1
ATOM 741 N N . GLY A 1 99 ? 9.507 4.949 12.631 1.00 65.12 99 GLY A N 1
ATOM 742 C CA . GLY A 1 99 ? 10.142 5.715 13.716 1.00 65.12 99 GLY A CA 1
ATOM 743 C C . GLY A 1 99 ? 10.134 7.239 13.545 1.00 65.12 99 GLY A C 1
ATOM 744 O O . GLY A 1 99 ? 10.110 7.952 14.541 1.00 65.12 99 GLY A O 1
ATOM 745 N N . ALA A 1 100 ? 10.127 7.751 12.309 1.00 77.12 100 ALA A N 1
ATOM 746 C CA . ALA A 1 100 ? 10.155 9.192 12.052 1.00 77.12 100 ALA A CA 1
ATOM 747 C C . ALA A 1 100 ? 8.736 9.762 11.921 1.00 77.12 100 ALA A C 1
ATOM 749 O O . ALA A 1 100 ? 7.905 9.221 11.187 1.00 77.12 100 ALA A O 1
ATOM 750 N N . GLU A 1 101 ? 8.463 10.855 12.627 1.00 82.38 101 GLU A N 1
ATOM 751 C CA . GLU A 1 101 ? 7.227 11.616 12.474 1.00 82.38 101 GLU A CA 1
ATOM 752 C C . GLU A 1 101 ? 7.320 12.506 11.230 1.00 82.38 101 GLU A C 1
ATOM 754 O O . GLU A 1 101 ? 8.267 13.273 11.074 1.00 82.38 101 GLU A O 1
ATOM 759 N N . PHE A 1 102 ? 6.332 12.393 10.343 1.00 84.19 102 PHE A N 1
ATOM 760 C CA . PHE A 1 102 ? 6.209 13.232 9.156 1.00 84.19 102 PHE A CA 1
ATOM 761 C C . PHE A 1 102 ? 4.869 13.954 9.188 1.00 84.19 102 PHE A C 1
ATOM 763 O O . PHE A 1 102 ? 3.840 13.354 9.505 1.00 84.19 102 PHE A O 1
ATOM 770 N N . SER A 1 103 ? 4.875 15.231 8.815 1.00 86.62 103 SER A N 1
ATOM 771 C CA . SER A 1 103 ? 3.647 16.007 8.668 1.00 86.62 103 SER A CA 1
ATOM 772 C C . SER A 1 103 ? 2.772 15.446 7.544 1.00 86.62 103 SER A C 1
ATOM 774 O O . SER A 1 103 ? 3.269 14.986 6.511 1.00 86.62 103 SER A O 1
ATOM 776 N N . LEU A 1 104 ? 1.451 15.514 7.726 1.00 90.94 104 LEU A N 1
ATOM 777 C CA . LEU A 1 104 ? 0.506 15.222 6.651 1.00 90.94 104 LEU A CA 1
ATOM 778 C C . LEU A 1 104 ? 0.624 16.282 5.558 1.00 90.94 104 LEU A C 1
ATOM 780 O O . LEU A 1 104 ? 0.521 17.476 5.825 1.00 90.94 104 LEU A O 1
ATOM 784 N N . ARG A 1 105 ? 0.800 15.829 4.314 1.00 91.38 105 ARG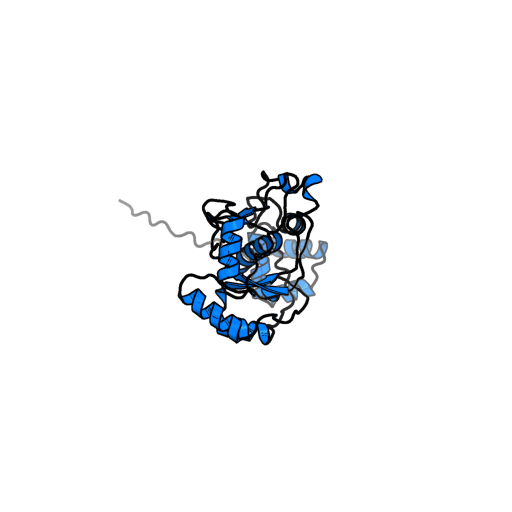 A N 1
ATOM 785 C CA . ARG A 1 105 ? 0.861 16.696 3.125 1.00 91.38 105 ARG A CA 1
ATOM 786 C C . ARG A 1 105 ? -0.521 17.172 2.663 1.00 91.38 105 ARG A C 1
ATOM 788 O O . ARG A 1 105 ? -0.614 18.029 1.794 1.00 91.38 105 ARG A O 1
ATOM 795 N N . TYR A 1 106 ? -1.583 16.588 3.214 1.00 94.00 106 TYR A N 1
ATOM 796 C CA . TYR A 1 106 ? -2.957 16.759 2.754 1.00 94.00 106 TYR A CA 1
ATOM 797 C C . TYR A 1 106 ? -3.758 17.601 3.745 1.00 94.00 106 TYR A C 1
ATOM 799 O O . TYR A 1 106 ? -3.681 17.395 4.957 1.00 94.00 106 TYR A O 1
ATOM 807 N N . SER A 1 107 ? -4.542 18.545 3.226 1.00 94.38 107 SER A N 1
ATOM 808 C CA . SER A 1 107 ? -5.429 19.374 4.041 1.00 94.38 107 SER A CA 1
ATOM 809 C C . SER A 1 107 ? -6.659 18.590 4.510 1.00 94.38 107 SER A C 1
ATOM 811 O O . SER A 1 107 ? -7.046 17.592 3.900 1.00 94.38 107 SER A O 1
ATOM 813 N N . LYS A 1 108 ? -7.338 19.086 5.555 1.00 96.12 108 LYS A N 1
ATOM 814 C CA . LYS A 1 108 ? -8.637 18.545 6.003 1.00 96.12 108 LYS A CA 1
ATOM 815 C C . LYS A 1 108 ? -9.647 18.455 4.857 1.00 96.12 108 LYS A C 1
ATOM 817 O O . LYS A 1 108 ? -10.335 17.451 4.735 1.00 96.12 108 LYS A O 1
ATOM 822 N N . THR A 1 109 ? -9.698 19.475 3.999 1.00 96.44 109 THR A N 1
ATOM 823 C CA . THR A 1 109 ? -10.595 19.517 2.838 1.00 96.44 109 THR A CA 1
ATOM 824 C C . THR A 1 109 ? -10.351 18.348 1.884 1.00 96.44 109 THR A C 1
ATOM 826 O O . THR A 1 109 ? -11.307 17.710 1.459 1.00 96.44 109 THR A O 1
ATOM 829 N N . VAL A 1 110 ? -9.085 18.017 1.601 1.00 95.88 110 VAL A N 1
ATOM 830 C CA . VAL A 1 110 ? -8.736 16.865 0.750 1.00 95.88 110 VAL A CA 1
ATOM 831 C C . VAL A 1 110 ? -9.176 15.551 1.397 1.00 95.88 110 VAL A C 1
ATOM 833 O O . VAL A 1 110 ? -9.739 14.693 0.721 1.00 95.88 110 VAL A O 1
ATOM 836 N N . LEU A 1 111 ? -8.968 15.398 2.709 1.00 97.50 111 LEU A N 1
ATOM 837 C CA . LEU A 1 111 ? -9.386 14.191 3.428 1.00 97.50 111 LEU A CA 1
ATOM 838 C C . LEU A 1 111 ? -10.914 14.025 3.431 1.00 97.50 111 LEU A C 1
ATOM 840 O O . LEU A 1 111 ? -11.393 12.915 3.220 1.00 97.50 111 LEU A O 1
ATOM 844 N N . HIS A 1 112 ? -11.676 15.110 3.605 1.00 97.94 112 HIS A N 1
ATOM 845 C CA . HIS A 1 112 ? -13.140 15.072 3.515 1.00 97.94 112 HIS A CA 1
ATOM 846 C C . HIS A 1 112 ? -13.620 14.690 2.114 1.00 97.94 112 HIS A C 1
ATOM 848 O O . HIS A 1 112 ? -14.460 13.803 1.995 1.00 97.94 112 HIS A O 1
ATOM 854 N N . ALA A 1 113 ? -13.045 15.278 1.060 1.00 95.81 113 ALA A N 1
ATOM 855 C CA . ALA A 1 113 ? -13.385 14.910 -0.314 1.00 95.81 113 ALA A CA 1
ATOM 856 C C . ALA A 1 113 ? -13.135 13.412 -0.580 1.00 95.81 113 ALA A C 1
ATOM 858 O O . ALA A 1 113 ? -13.966 12.726 -1.171 1.00 95.81 113 ALA A O 1
ATOM 859 N N . CYS A 1 114 ? -12.030 12.869 -0.064 1.00 96.19 114 CYS A N 1
ATOM 860 C CA . CYS A 1 114 ? -11.734 11.441 -0.176 1.00 96.19 114 CYS A CA 1
ATOM 861 C C . CYS A 1 114 ? -12.707 10.566 0.629 1.00 96.19 114 CYS A C 1
ATOM 863 O O . CYS A 1 114 ? -13.100 9.501 0.155 1.00 96.19 114 CYS A O 1
ATOM 865 N N . ALA A 1 115 ? -13.134 11.010 1.816 1.00 97.44 115 ALA A N 1
ATOM 866 C CA . ALA A 1 115 ? -14.167 10.326 2.595 1.00 97.44 115 ALA A CA 1
ATOM 867 C C . ALA A 1 115 ? -15.515 10.290 1.848 1.00 97.44 115 ALA A C 1
ATOM 869 O O . ALA A 1 115 ? -16.179 9.254 1.817 1.00 97.44 115 ALA A O 1
ATOM 870 N N . GLU A 1 116 ? -15.894 11.388 1.191 1.00 96.69 116 GLU A N 1
ATOM 871 C CA . GLU A 1 116 ? -17.104 11.466 0.363 1.00 96.69 116 GLU A CA 1
ATOM 872 C C . GLU A 1 116 ? -17.030 10.555 -0.871 1.00 96.69 116 GLU A C 1
ATOM 874 O O . GLU A 1 116 ? -18.025 9.930 -1.244 1.00 96.69 116 GLU A O 1
ATOM 879 N N . GLU A 1 117 ? -15.863 10.444 -1.510 1.00 94.69 117 GLU A N 1
ATOM 880 C CA . GLU A 1 117 ? -15.652 9.500 -2.611 1.00 94.69 117 GLU A CA 1
ATOM 881 C C . GLU A 1 117 ? -15.678 8.036 -2.145 1.00 94.69 117 GLU A C 1
ATOM 883 O O . GLU A 1 117 ? -16.230 7.180 -2.846 1.00 94.69 117 GLU A O 1
ATOM 888 N N . ASN A 1 118 ? -15.137 7.745 -0.957 1.00 96.00 118 ASN A N 1
ATOM 889 C CA . ASN A 1 118 ? -15.181 6.413 -0.344 1.00 96.00 118 ASN A CA 1
ATOM 890 C C . ASN A 1 118 ? -16.612 5.949 -0.054 1.00 96.00 118 ASN A C 1
ATOM 892 O O . ASN A 1 118 ? -16.889 4.754 -0.107 1.00 96.00 118 ASN A O 1
ATOM 896 N N . ALA A 1 119 ? -17.534 6.875 0.224 1.00 93.75 119 ALA A N 1
ATOM 897 C CA . ALA A 1 119 ? -18.951 6.557 0.406 1.00 93.75 119 ALA A CA 1
ATOM 898 C C . ALA A 1 119 ? -19.652 6.121 -0.897 1.00 93.75 119 ALA A C 1
ATOM 900 O O . ALA A 1 119 ? -20.780 5.633 -0.850 1.00 93.75 119 ALA A O 1
ATOM 901 N N . LYS A 1 120 ? -19.005 6.310 -2.055 1.00 90.50 120 LYS A N 1
ATOM 902 C CA . LYS A 1 120 ? -19.513 5.913 -3.371 1.00 90.50 120 LYS A CA 1
ATOM 903 C C . LYS A 1 120 ? -18.821 4.630 -3.822 1.00 90.50 120 LYS A C 1
ATOM 905 O O . LYS A 1 120 ? -19.358 3.543 -3.653 1.00 90.50 120 LYS A O 1
ATOM 910 N N . GLU A 1 121 ? -17.627 4.764 -4.390 1.00 87.38 121 GLU A N 1
ATOM 911 C CA . GLU A 1 121 ? -16.913 3.653 -5.031 1.00 87.38 121 GLU A CA 1
ATOM 912 C C . GLU A 1 121 ? -15.388 3.734 -4.895 1.00 87.38 121 GLU A C 1
ATOM 914 O O . GLU A 1 121 ? -14.693 2.845 -5.375 1.00 87.38 121 GLU A O 1
ATOM 919 N N . ALA A 1 122 ? -14.830 4.779 -4.280 1.00 92.00 122 ALA A N 1
ATOM 920 C CA . ALA A 1 122 ? -13.382 4.884 -4.107 1.00 92.00 122 ALA A CA 1
ATOM 921 C C . ALA A 1 122 ? -12.873 4.043 -2.928 1.00 92.00 122 ALA A C 1
ATOM 923 O O . ALA A 1 122 ? -13.639 3.655 -2.044 1.00 92.00 122 ALA A O 1
ATOM 924 N N . ASP A 1 123 ? -11.562 3.806 -2.889 1.00 94.12 123 ASP A N 1
ATOM 925 C CA . ASP A 1 123 ? -10.892 3.246 -1.716 1.00 94.12 123 ASP A CA 1
ATOM 926 C C . ASP A 1 123 ? -9.646 4.059 -1.352 1.00 94.12 123 ASP A C 1
ATOM 928 O O . ASP A 1 123 ? -8.518 3.561 -1.338 1.00 94.12 123 ASP A O 1
ATOM 932 N N . TRP A 1 124 ? -9.857 5.342 -1.062 1.00 96.62 124 TRP A N 1
ATOM 933 C CA . TRP A 1 124 ? -8.843 6.240 -0.532 1.00 96.62 124 TRP A CA 1
ATOM 934 C C . TRP A 1 124 ? -8.414 5.816 0.866 1.00 96.62 124 TRP A C 1
ATOM 936 O O . TRP A 1 124 ? -9.221 5.757 1.801 1.00 96.62 124 TRP A O 1
ATOM 946 N N . ARG A 1 125 ? -7.112 5.582 1.011 1.00 97.31 125 ARG A N 1
ATOM 947 C CA . ARG A 1 125 ? -6.461 5.230 2.270 1.00 97.31 125 ARG A CA 1
ATOM 948 C C . ARG A 1 125 ? -5.275 6.137 2.516 1.00 97.31 125 ARG A C 1
ATOM 950 O O . ARG A 1 125 ? -4.477 6.378 1.612 1.00 97.31 125 ARG A O 1
ATOM 957 N N . LEU A 1 126 ? -5.144 6.607 3.749 1.00 97.69 126 LEU A N 1
ATOM 958 C CA . LEU A 1 126 ? -3.980 7.359 4.194 1.00 97.69 126 LEU A CA 1
ATOM 959 C C . LEU A 1 126 ? -2.996 6.394 4.854 1.00 97.69 126 LEU A C 1
ATOM 961 O O . LEU A 1 126 ? -3.286 5.828 5.906 1.00 97.69 126 LEU A O 1
ATOM 965 N N . VAL A 1 127 ? -1.835 6.195 4.239 1.00 96.56 127 VAL A N 1
ATOM 966 C CA . VAL A 1 127 ? -0.886 5.151 4.635 1.00 96.56 127 VAL A CA 1
ATOM 967 C C . VAL A 1 127 ? 0.468 5.770 4.952 1.00 96.56 127 VAL A C 1
ATOM 969 O O . VAL A 1 127 ? 1.032 6.495 4.131 1.00 96.56 127 VAL A O 1
ATOM 972 N N . TYR A 1 128 ? 1.005 5.476 6.137 1.00 95.50 128 TYR A N 1
ATOM 973 C CA . TYR A 1 128 ? 2.402 5.754 6.457 1.00 95.50 128 TYR A CA 1
ATOM 974 C C . TYR A 1 128 ? 3.317 4.748 5.756 1.00 95.50 128 TYR A C 1
ATOM 976 O O . TYR A 1 128 ? 3.209 3.539 5.981 1.00 95.50 128 TYR A O 1
ATOM 984 N N . LEU A 1 129 ? 4.259 5.249 4.960 1.00 95.25 129 LEU A N 1
ATOM 985 C CA . LEU A 1 129 ? 5.214 4.450 4.201 1.00 95.25 129 LEU A CA 1
ATOM 986 C C . LEU A 1 129 ? 6.654 4.847 4.537 1.00 95.25 129 LEU A C 1
ATOM 988 O O . LEU A 1 129 ? 6.965 6.020 4.751 1.00 95.25 129 LEU A O 1
ATOM 992 N N . ARG A 1 130 ? 7.549 3.860 4.570 1.00 93.12 130 ARG A N 1
ATOM 993 C CA . ARG A 1 130 ? 8.967 4.019 4.922 1.00 93.12 130 ARG A CA 1
ATOM 994 C C . ARG A 1 130 ? 9.857 4.317 3.721 1.00 93.12 130 ARG A C 1
ATOM 996 O O . ARG A 1 130 ? 11.044 4.553 3.924 1.00 93.12 130 ARG A O 1
ATOM 1003 N N . GLY A 1 131 ? 9.308 4.324 2.508 1.00 94.56 131 GLY A N 1
ATOM 1004 C CA . GLY A 1 131 ? 10.066 4.643 1.300 1.00 94.56 131 GLY A CA 1
ATOM 1005 C C . GLY A 1 131 ? 10.877 3.463 0.770 1.00 94.56 131 GLY A C 1
ATOM 1006 O O . GLY A 1 131 ? 11.872 3.665 0.070 1.00 94.56 131 GLY A O 1
ATOM 1007 N N . ASN A 1 132 ? 10.492 2.234 1.118 1.00 94.81 132 ASN A N 1
ATOM 1008 C CA . ASN A 1 132 ? 11.255 1.050 0.750 1.00 94.81 132 ASN A CA 1
ATOM 1009 C C . ASN A 1 132 ? 11.125 0.762 -0.751 1.00 94.81 132 ASN A C 1
ATOM 1011 O O . ASN A 1 132 ? 10.053 0.878 -1.343 1.00 94.81 132 ASN A O 1
ATOM 1015 N N . SER A 1 133 ? 12.225 0.336 -1.370 1.00 95.38 133 SER A N 1
ATOM 1016 C CA . SER A 1 133 ? 12.197 -0.211 -2.728 1.00 95.38 133 SER A CA 1
ATOM 1017 C C . SER A 1 133 ? 11.563 -1.605 -2.753 1.00 95.38 133 SER A C 1
ATOM 1019 O O . SER A 1 133 ? 11.458 -2.266 -1.715 1.00 95.38 133 SER A O 1
ATOM 1021 N N . LEU A 1 134 ? 11.192 -2.109 -3.939 1.00 93.06 134 LEU A N 1
ATOM 1022 C CA . LEU A 1 134 ? 10.640 -3.469 -4.056 1.00 93.06 134 LEU A CA 1
ATOM 1023 C C . LEU A 1 134 ? 11.621 -4.525 -3.540 1.00 93.06 134 LEU A C 1
ATOM 1025 O O . LEU A 1 134 ? 11.209 -5.482 -2.886 1.00 93.06 134 LEU A O 1
ATOM 1029 N N . ARG A 1 135 ? 12.925 -4.354 -3.792 1.00 93.06 135 ARG A N 1
ATOM 1030 C CA . ARG A 1 135 ? 13.941 -5.281 -3.273 1.00 93.06 135 ARG A CA 1
ATOM 1031 C C . ARG A 1 135 ? 14.071 -5.216 -1.760 1.00 93.06 135 ARG A C 1
ATOM 1033 O O . ARG A 1 135 ? 14.173 -6.269 -1.135 1.00 93.06 135 ARG A O 1
ATOM 1040 N N . ALA A 1 136 ? 14.037 -4.020 -1.177 1.00 94.25 136 ALA A N 1
ATOM 1041 C CA . ALA A 1 136 ? 14.054 -3.870 0.274 1.00 94.25 136 ALA A CA 1
ATOM 1042 C C . ALA A 1 136 ? 12.821 -4.534 0.910 1.00 94.25 136 ALA A C 1
ATOM 1044 O O . ALA A 1 136 ? 12.954 -5.269 1.889 1.00 94.25 136 ALA A O 1
ATOM 1045 N N . GLU A 1 137 ? 11.640 -4.360 0.310 1.00 92.69 137 GLU A N 1
ATOM 1046 C CA . GLU A 1 137 ? 10.423 -5.043 0.750 1.00 92.69 137 GLU A CA 1
ATOM 1047 C C . GLU A 1 137 ? 10.535 -6.566 0.614 1.00 92.69 137 GLU A C 1
ATOM 1049 O O . GLU A 1 137 ? 10.219 -7.273 1.569 1.00 92.69 137 GLU A O 1
ATOM 1054 N N . ARG A 1 138 ? 11.071 -7.094 -0.495 1.00 91.69 138 ARG A N 1
ATOM 1055 C CA . ARG A 1 138 ? 11.288 -8.543 -0.650 1.00 91.69 138 ARG A CA 1
ATOM 1056 C C . ARG A 1 138 ? 12.246 -9.110 0.387 1.00 91.69 138 ARG A C 1
ATOM 1058 O O . ARG A 1 138 ? 11.990 -10.193 0.900 1.00 91.69 138 ARG A O 1
ATOM 1065 N N . VAL A 1 139 ? 13.341 -8.417 0.691 1.00 91.88 139 VAL A N 1
ATOM 1066 C CA . VAL A 1 139 ? 14.267 -8.842 1.755 1.00 91.88 139 VAL A CA 1
ATOM 1067 C C . VAL A 1 139 ? 13.549 -8.859 3.105 1.00 91.88 139 VAL A C 1
ATOM 1069 O O . VAL A 1 139 ? 13.717 -9.802 3.870 1.00 91.88 139 VAL A O 1
ATOM 1072 N N . ARG A 1 140 ? 12.713 -7.852 3.375 1.00 90.56 140 ARG A N 1
ATOM 1073 C CA . ARG A 1 140 ? 11.987 -7.708 4.639 1.00 90.56 140 ARG A CA 1
ATOM 1074 C C . ARG A 1 140 ? 10.920 -8.779 4.856 1.00 90.56 140 ARG A C 1
ATOM 1076 O O . ARG A 1 140 ? 10.809 -9.288 5.965 1.00 90.56 140 ARG A O 1
ATOM 1083 N N . VAL A 1 141 ? 10.087 -9.054 3.852 1.00 89.00 141 VAL A N 1
ATOM 1084 C CA . VAL A 1 141 ? 8.943 -9.979 3.999 1.00 89.00 141 VAL A CA 1
ATOM 1085 C C . VAL A 1 141 ? 9.259 -11.400 3.539 1.00 89.00 141 VAL A C 1
ATOM 1087 O O . VAL A 1 141 ? 8.560 -12.340 3.896 1.00 89.00 141 VAL A O 1
ATOM 1090 N N . GLY A 1 142 ? 10.328 -11.578 2.764 1.00 90.94 142 GLY A N 1
ATOM 1091 C CA . GLY A 1 142 ? 10.756 -12.876 2.267 1.00 90.94 142 GLY A CA 1
ATOM 1092 C C . GLY A 1 142 ? 9.881 -13.430 1.140 1.00 90.94 142 GLY A C 1
ATOM 1093 O O . GLY A 1 142 ? 9.120 -12.721 0.477 1.00 90.94 142 GLY A O 1
ATOM 1094 N N . THR A 1 143 ? 10.047 -14.731 0.892 1.00 90.31 143 THR A N 1
ATOM 1095 C CA . THR A 1 143 ? 9.395 -15.480 -0.206 1.00 90.31 143 THR A CA 1
ATOM 1096 C C . THR A 1 143 ? 8.769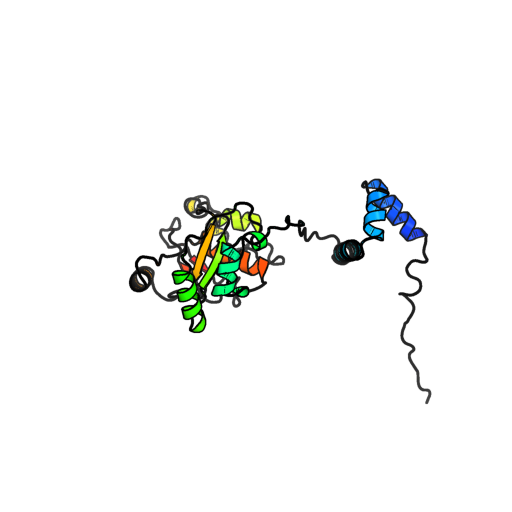 -16.801 0.246 1.00 90.31 143 THR A C 1
ATOM 1098 O O . THR A 1 143 ? 8.374 -17.638 -0.565 1.00 90.31 143 THR A O 1
ATOM 1101 N N . ASN A 1 144 ? 8.688 -17.028 1.559 1.00 87.25 144 ASN A N 1
ATOM 1102 C CA . ASN A 1 144 ? 8.131 -18.259 2.096 1.00 87.25 144 ASN A CA 1
ATOM 1103 C C . ASN A 1 144 ? 6.604 -18.231 1.979 1.00 87.25 144 ASN A C 1
ATOM 1105 O O . ASN A 1 144 ? 5.941 -17.565 2.763 1.00 87.25 144 ASN A O 1
ATOM 1109 N N . ARG A 1 145 ? 6.034 -19.022 1.062 1.00 84.75 145 ARG A N 1
ATOM 1110 C CA . ARG A 1 145 ? 4.576 -19.095 0.844 1.00 84.75 145 ARG A CA 1
ATOM 1111 C C . ARG A 1 145 ? 3.770 -19.472 2.094 1.00 84.75 145 ARG A C 1
ATOM 1113 O O . ARG A 1 145 ? 2.589 -19.138 2.165 1.00 84.75 145 ARG A O 1
ATOM 1120 N N . LYS A 1 146 ? 4.391 -20.129 3.084 1.00 84.75 146 LYS A N 1
ATOM 1121 C CA . LYS A 1 146 ? 3.764 -20.454 4.378 1.00 84.75 146 LYS A CA 1
ATOM 1122 C C . LYS A 1 146 ? 3.703 -19.259 5.342 1.00 84.75 146 LYS A C 1
ATOM 1124 O O . LYS A 1 146 ? 2.988 -19.331 6.334 1.00 84.75 146 LYS A O 1
ATOM 1129 N N . GLN A 1 147 ? 4.429 -18.178 5.062 1.00 84.69 147 GLN A N 1
ATOM 1130 C CA . GLN A 1 147 ? 4.495 -16.960 5.869 1.00 84.69 147 GLN A CA 1
ATOM 1131 C C . GLN A 1 147 ? 4.001 -15.777 5.032 1.00 84.69 147 GLN A C 1
ATOM 1133 O O . GLN A 1 147 ? 4.735 -15.230 4.219 1.00 84.69 147 GLN A O 1
ATOM 1138 N N . GLN A 1 148 ? 2.737 -15.394 5.212 1.00 83.25 148 GLN A N 1
ATOM 1139 C CA . GLN A 1 148 ? 2.150 -14.261 4.497 1.00 83.25 148 GLN A CA 1
ATOM 1140 C C . GLN A 1 148 ? 2.306 -12.953 5.300 1.00 83.25 148 GLN A C 1
ATOM 1142 O O . GLN A 1 148 ? 2.189 -12.979 6.528 1.00 83.25 148 GLN A O 1
ATOM 1147 N N . PRO A 1 149 ? 2.524 -11.805 4.637 1.00 85.50 149 PRO A N 1
ATOM 1148 C CA . PRO A 1 149 ? 2.656 -11.662 3.190 1.00 85.50 149 PRO A CA 1
ATOM 1149 C C . PRO A 1 149 ? 4.072 -12.038 2.723 1.00 85.50 149 PRO A C 1
ATOM 1151 O O . PRO A 1 149 ? 5.042 -11.760 3.424 1.00 85.50 149 PRO A O 1
ATOM 1154 N N . CYS A 1 150 ? 4.202 -12.619 1.530 1.00 86.81 150 CYS A N 1
ATOM 1155 C CA . CYS A 1 150 ? 5.501 -12.914 0.916 1.00 86.81 150 CYS A CA 1
ATOM 1156 C C . CYS A 1 150 ? 5.518 -12.564 -0.573 1.00 86.81 150 CYS A C 1
ATOM 1158 O O . CYS A 1 150 ? 4.492 -12.637 -1.245 1.00 86.81 150 CYS A O 1
ATOM 1160 N N . PHE A 1 151 ? 6.695 -12.281 -1.126 1.00 87.38 151 PHE A N 1
ATOM 1161 C CA . PHE A 1 151 ? 6.848 -12.240 -2.580 1.00 87.38 151 PHE A CA 1
ATOM 1162 C C . PHE A 1 151 ? 6.779 -13.648 -3.162 1.00 87.38 151 PHE A C 1
ATOM 1164 O O . PHE A 1 151 ? 7.222 -14.609 -2.531 1.00 87.38 151 PHE A O 1
ATOM 1171 N N . ASP A 1 152 ? 6.277 -13.767 -4.389 1.00 85.00 152 ASP A N 1
ATOM 1172 C CA . ASP A 1 152 ? 6.288 -15.048 -5.080 1.00 85.00 152 ASP A CA 1
ATOM 1173 C C . ASP A 1 152 ? 7.748 -15.498 -5.328 1.00 85.00 152 ASP A C 1
ATOM 1175 O O . ASP A 1 152 ? 8.505 -14.766 -5.981 1.00 85.00 152 ASP A O 1
ATOM 1179 N N . PRO A 1 153 ? 8.177 -16.664 -4.802 1.00 86.25 153 PRO A N 1
ATOM 1180 C CA . PRO A 1 153 ? 9.531 -17.173 -5.007 1.00 86.25 153 PRO A CA 1
ATOM 1181 C C . PRO A 1 153 ? 9.862 -17.438 -6.479 1.00 86.25 153 PRO A C 1
ATOM 1183 O O . PRO A 1 153 ? 11.041 -17.391 -6.824 1.00 86.25 153 PRO A O 1
ATOM 1186 N N . ASP A 1 154 ? 8.863 -17.666 -7.337 1.00 85.50 154 ASP A N 1
ATOM 1187 C CA . ASP A 1 154 ? 9.075 -18.003 -8.749 1.00 85.50 154 ASP A CA 1
ATOM 1188 C C . ASP A 1 154 ? 9.255 -16.745 -9.626 1.00 85.50 154 ASP A C 1
ATOM 1190 O O . ASP A 1 154 ? 9.842 -16.801 -10.709 1.00 85.50 154 ASP A O 1
ATOM 1194 N N . TYR A 1 155 ? 8.823 -15.570 -9.153 1.00 83.62 155 TYR A N 1
ATOM 1195 C CA . TYR A 1 155 ? 8.910 -14.307 -9.898 1.00 83.62 155 TYR A CA 1
ATOM 1196 C C . TYR A 1 155 ? 10.185 -13.535 -9.545 1.00 83.62 155 TYR A C 1
ATOM 1198 O O . TYR A 1 155 ? 10.168 -12.477 -8.913 1.00 83.62 155 TYR A O 1
ATOM 1206 N N . VAL A 1 156 ? 11.325 -14.060 -9.996 1.00 85.88 156 VAL A N 1
ATOM 1207 C CA . VAL A 1 156 ? 12.660 -13.516 -9.683 1.00 85.88 156 VAL A CA 1
ATOM 1208 C C . VAL A 1 156 ? 13.201 -12.506 -10.698 1.00 85.88 156 VAL A C 1
ATOM 1210 O O . VAL A 1 156 ? 14.294 -11.988 -10.503 1.00 85.88 156 VAL A O 1
ATOM 1213 N N . TRP A 1 157 ? 12.472 -12.185 -11.769 1.00 87.62 157 TRP A N 1
ATOM 1214 C CA . TRP A 1 157 ? 12.981 -11.324 -12.852 1.00 87.62 157 TRP A CA 1
ATOM 1215 C C . TRP A 1 157 ? 13.470 -9.945 -12.357 1.00 87.62 157 TRP A C 1
ATOM 1217 O O . TRP A 1 157 ? 14.528 -9.476 -12.781 1.00 87.62 157 TRP A O 1
ATOM 1227 N N . MET A 1 158 ? 12.777 -9.353 -11.373 1.00 88.12 158 MET A N 1
ATOM 1228 C CA . MET A 1 158 ? 13.155 -8.081 -10.730 1.00 88.12 158 MET A CA 1
ATOM 1229 C C . MET A 1 158 ? 14.462 -8.144 -9.912 1.00 88.12 158 MET A C 1
ATOM 1231 O O . MET A 1 158 ? 14.979 -7.117 -9.464 1.00 88.12 158 MET A O 1
ATOM 1235 N N . MET A 1 159 ? 15.002 -9.345 -9.690 1.00 91.62 159 MET A N 1
ATOM 1236 C CA . MET A 1 159 ? 16.262 -9.573 -8.976 1.00 91.62 159 MET A CA 1
ATOM 1237 C C . MET A 1 159 ? 17.484 -9.528 -9.894 1.00 91.62 159 MET A C 1
ATOM 1239 O O . MET A 1 159 ? 18.604 -9.523 -9.391 1.00 91.62 159 MET A O 1
ATOM 1243 N N . SER A 1 160 ? 17.301 -9.510 -11.217 1.00 93.81 160 SER A N 1
ATOM 1244 C CA . SER A 1 160 ? 18.432 -9.438 -12.144 1.00 93.81 160 SER A CA 1
ATOM 1245 C C . SER A 1 160 ? 19.074 -8.046 -12.149 1.00 93.81 160 SER A C 1
ATOM 1247 O O . SER A 1 160 ? 18.386 -7.042 -11.958 1.00 93.81 160 SER A O 1
ATOM 1249 N N . LEU A 1 161 ? 20.385 -7.986 -12.417 1.00 93.81 161 LEU A N 1
ATOM 1250 C CA . LEU A 1 161 ? 21.157 -6.733 -12.449 1.00 93.81 161 LEU A CA 1
ATOM 1251 C C . LEU A 1 161 ? 20.602 -5.705 -13.447 1.00 93.81 161 LEU A C 1
ATOM 1253 O O . LEU A 1 161 ? 20.690 -4.501 -13.225 1.00 93.81 161 LEU A O 1
ATOM 1257 N N . ALA A 1 162 ? 19.994 -6.176 -14.539 1.00 95.06 162 ALA A N 1
ATOM 1258 C CA . ALA A 1 162 ? 19.380 -5.314 -15.546 1.00 95.06 162 ALA A CA 1
ATOM 1259 C C . ALA A 1 162 ? 18.190 -4.506 -14.993 1.00 95.06 162 ALA A C 1
ATOM 1261 O O . ALA A 1 162 ? 17.869 -3.444 -15.521 1.00 95.06 162 ALA A O 1
ATOM 1262 N N . GLU A 1 163 ? 17.552 -4.986 -13.923 1.00 95.81 163 GLU A N 1
ATOM 1263 C CA . GLU A 1 163 ? 16.391 -4.343 -13.305 1.00 95.81 163 GLU A CA 1
ATOM 1264 C C . GLU A 1 163 ? 16.759 -3.446 -12.109 1.00 95.81 163 GLU A C 1
ATOM 1266 O O . GLU A 1 163 ? 15.881 -2.784 -11.551 1.00 95.81 163 GLU A O 1
ATOM 1271 N N . ASP A 1 164 ? 18.039 -3.374 -11.716 1.00 94.06 164 ASP A N 1
ATOM 1272 C CA . ASP A 1 164 ? 18.512 -2.577 -10.569 1.00 94.06 164 ASP A CA 1
ATOM 1273 C C . ASP A 1 164 ? 18.034 -1.130 -10.643 1.00 94.06 164 ASP A C 1
ATOM 1275 O O . ASP A 1 164 ? 17.617 -0.562 -9.630 1.00 94.06 164 ASP A O 1
ATOM 1279 N N . GLY A 1 165 ? 18.043 -0.576 -11.859 1.00 91.56 165 GLY A N 1
ATOM 1280 C CA . GLY A 1 165 ? 17.716 0.812 -12.142 1.00 91.56 165 GLY A CA 1
ATOM 1281 C C . GLY A 1 165 ? 16.349 1.248 -11.631 1.00 91.56 165 GLY A C 1
ATOM 1282 O O . GLY A 1 165 ? 16.226 2.410 -11.279 1.00 91.56 165 GLY A O 1
ATOM 1283 N N . TRP A 1 166 ? 15.356 0.359 -11.530 1.00 93.88 166 TRP A N 1
ATOM 1284 C CA . TRP A 1 166 ? 14.049 0.678 -10.937 1.00 93.88 166 TRP A CA 1
ATOM 1285 C C . TRP A 1 166 ? 13.756 -0.142 -9.673 1.00 93.88 166 TRP A C 1
ATOM 1287 O O . TRP A 1 166 ? 13.153 0.375 -8.736 1.00 93.88 166 TRP A O 1
ATOM 1297 N N . ALA A 1 167 ? 14.206 -1.399 -9.592 1.00 94.38 167 ALA A N 1
ATOM 1298 C CA . ALA A 1 167 ? 13.838 -2.307 -8.501 1.00 94.38 167 ALA A CA 1
ATOM 1299 C C . ALA A 1 167 ? 14.478 -1.927 -7.154 1.00 94.38 167 ALA A C 1
ATOM 1301 O O . ALA A 1 167 ? 13.977 -2.317 -6.093 1.00 94.38 167 ALA A O 1
ATOM 1302 N N . THR A 1 168 ? 15.583 -1.173 -7.191 1.00 95.56 168 THR A N 1
ATOM 1303 C CA . THR A 1 168 ? 16.266 -0.636 -6.002 1.00 95.56 168 THR A CA 1
ATOM 1304 C C . THR A 1 168 ? 15.827 0.782 -5.642 1.00 95.56 168 THR A C 1
ATOM 1306 O O . THR A 1 168 ? 16.155 1.247 -4.550 1.00 95.56 168 THR A O 1
ATOM 1309 N N . GLN A 1 169 ? 15.056 1.458 -6.502 1.00 94.69 169 GLN A N 1
ATOM 1310 C CA . GLN A 1 169 ? 14.610 2.823 -6.242 1.00 94.69 169 GLN A CA 1
ATOM 1311 C C . GLN A 1 169 ? 13.569 2.848 -5.122 1.00 94.69 169 GLN A C 1
ATOM 1313 O O . GLN A 1 169 ? 12.515 2.212 -5.203 1.00 94.69 169 GLN A O 1
ATOM 1318 N N . GLY A 1 170 ? 13.891 3.591 -4.066 1.00 93.56 170 GLY A N 1
ATOM 1319 C CA . GLY A 1 170 ? 12.941 3.969 -3.029 1.00 93.56 170 GLY A CA 1
ATOM 1320 C C . GLY A 1 170 ? 12.149 5.218 -3.410 1.00 93.56 170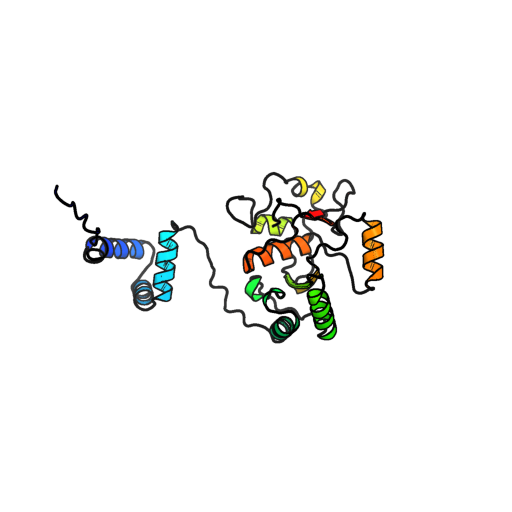 GLY A C 1
ATOM 1321 O O . GLY A 1 170 ? 12.219 5.735 -4.528 1.00 93.56 170 GLY A O 1
ATOM 1322 N N . PHE A 1 171 ? 11.403 5.726 -2.443 1.00 94.06 171 PHE A N 1
ATOM 1323 C CA . PHE A 1 171 ? 10.675 6.987 -2.539 1.00 94.06 171 PHE A CA 1
ATOM 1324 C C . PHE A 1 171 ? 10.756 7.720 -1.201 1.00 94.06 171 PHE A C 1
ATOM 1326 O O . PHE A 1 171 ? 11.258 7.184 -0.216 1.00 94.06 171 PHE A O 1
ATOM 1333 N N . GLU A 1 172 ? 10.302 8.969 -1.169 1.00 94.25 172 GLU A N 1
ATOM 1334 C CA . GLU A 1 172 ? 10.348 9.762 0.054 1.00 94.25 172 GLU A CA 1
ATOM 1335 C C . GLU A 1 172 ? 9.437 9.135 1.132 1.00 94.25 172 GLU A C 1
ATOM 1337 O O . GLU A 1 172 ? 8.270 8.858 0.846 1.00 94.25 172 GLU A O 1
ATOM 1342 N N . PRO A 1 173 ? 9.915 8.893 2.362 1.00 94.12 173 PRO A N 1
ATOM 1343 C CA . PRO A 1 173 ? 9.063 8.383 3.431 1.00 94.12 173 PRO A CA 1
ATOM 1344 C C . PRO A 1 173 ? 7.973 9.389 3.838 1.00 94.12 173 PRO A C 1
ATOM 1346 O O . PRO A 1 173 ? 8.114 10.601 3.658 1.00 94.12 173 PRO A O 1
ATOM 1349 N N . GLY A 1 174 ? 6.885 8.891 4.423 1.00 95.06 174 GLY A N 1
ATOM 1350 C CA . GLY A 1 174 ? 5.823 9.719 4.991 1.00 95.06 174 GLY A CA 1
ATOM 1351 C C . GLY A 1 174 ? 4.420 9.214 4.684 1.00 95.06 174 GLY A C 1
ATOM 1352 O O . GLY A 1 174 ? 4.211 8.049 4.349 1.00 95.06 174 GLY A O 1
ATOM 1353 N N . TYR A 1 175 ? 3.449 10.112 4.835 1.00 95.44 175 TYR A N 1
ATOM 1354 C CA . TYR A 1 175 ? 2.037 9.824 4.618 1.00 95.44 175 TYR A CA 1
ATOM 1355 C C . TYR A 1 175 ? 1.619 10.042 3.168 1.00 95.44 175 TYR A C 1
ATOM 1357 O O . TYR A 1 175 ? 1.824 11.126 2.617 1.00 95.44 175 TYR A O 1
ATOM 1365 N N . TYR A 1 176 ? 0.963 9.033 2.599 1.00 96.38 176 TYR A N 1
ATOM 1366 C CA . TYR A 1 176 ? 0.440 9.051 1.238 1.00 96.38 176 TYR A CA 1
ATOM 1367 C C . TYR A 1 176 ? -1.039 8.695 1.217 1.00 96.38 176 TYR A C 1
ATOM 1369 O O . TYR A 1 176 ? -1.462 7.743 1.871 1.00 96.38 176 TYR A O 1
ATOM 1377 N N . LEU A 1 177 ? -1.811 9.464 0.454 1.00 96.56 177 LEU A N 1
ATOM 1378 C CA . LEU A 1 177 ? -3.212 9.191 0.171 1.00 96.56 177 LEU A CA 1
ATOM 1379 C C . LEU A 1 177 ? -3.291 8.415 -1.147 1.00 96.56 177 LEU A C 1
ATOM 1381 O O . LEU A 1 177 ? -2.888 8.923 -2.193 1.00 96.56 177 LEU A O 1
ATOM 1385 N N . LEU A 1 178 ? -3.743 7.166 -1.079 1.00 95.62 178 LEU A N 1
ATOM 1386 C CA . LEU A 1 178 ? -3.753 6.224 -2.198 1.00 95.62 178 LEU A CA 1
ATOM 1387 C C . LEU A 1 178 ? -5.164 5.693 -2.417 1.00 95.62 178 LEU A C 1
ATOM 1389 O O . LEU A 1 178 ? -5.778 5.225 -1.463 1.00 95.62 178 LEU A O 1
ATOM 1393 N N . ASP A 1 179 ? -5.651 5.720 -3.657 1.00 93.69 179 ASP A N 1
ATOM 1394 C CA . ASP A 1 179 ? -6.872 5.002 -4.025 1.00 93.69 179 ASP A CA 1
ATOM 1395 C C . ASP A 1 179 ? -6.532 3.553 -4.387 1.00 93.69 179 ASP A C 1
ATOM 1397 O O . ASP A 1 179 ? -5.898 3.273 -5.411 1.00 93.69 179 ASP A O 1
ATOM 1401 N N . MET A 1 180 ? -6.958 2.629 -3.532 1.00 91.81 180 MET A N 1
ATOM 1402 C CA . MET A 1 180 ? -6.693 1.199 -3.651 1.00 91.81 180 MET A CA 1
ATOM 1403 C C . MET A 1 180 ? -7.782 0.446 -4.434 1.00 91.81 180 MET A C 1
ATOM 1405 O O . MET A 1 180 ? -7.714 -0.780 -4.528 1.00 91.81 180 MET A O 1
ATOM 1409 N N . ASN A 1 181 ? -8.732 1.145 -5.071 1.00 87.94 181 ASN A N 1
ATOM 1410 C CA . ASN A 1 181 ? -9.771 0.527 -5.904 1.00 87.94 181 ASN A CA 1
ATOM 1411 C C . ASN A 1 181 ? -9.313 0.219 -7.352 1.00 87.94 181 ASN A C 1
ATOM 1413 O O . ASN A 1 181 ? -10.086 -0.230 -8.195 1.00 87.94 181 ASN A O 1
ATOM 1417 N N . GLY A 1 182 ? -8.045 0.468 -7.693 1.00 79.94 182 GLY A N 1
ATOM 1418 C CA . GLY A 1 182 ? -7.494 0.063 -8.990 1.00 79.94 182 GLY A CA 1
ATOM 1419 C C . GLY A 1 182 ? -8.082 0.776 -10.198 1.00 79.94 182 GLY A C 1
ATOM 1420 O O . GLY A 1 182 ? -8.195 0.187 -11.283 1.00 79.94 182 GLY A O 1
ATOM 1421 N N . ARG A 1 183 ? -8.432 2.060 -10.026 1.00 80.81 183 ARG A N 1
ATOM 1422 C CA . ARG A 1 183 ? -8.952 2.907 -11.104 1.00 80.81 183 ARG A CA 1
ATOM 1423 C C . ARG A 1 183 ? -8.111 2.733 -12.366 1.00 80.81 183 ARG A C 1
ATOM 1425 O O . ARG A 1 183 ? -6.895 2.907 -12.379 1.00 80.81 183 ARG A O 1
ATOM 1432 N N . PHE A 1 184 ? -8.799 2.410 -13.456 1.00 84.31 184 PHE A N 1
ATOM 1433 C CA . PHE A 1 184 ? -8.226 2.321 -14.800 1.00 84.31 184 PHE A CA 1
ATOM 1434 C C . PHE A 1 184 ? -7.239 1.163 -15.035 1.00 84.31 184 PHE A C 1
ATOM 1436 O O . PHE A 1 184 ? -6.583 1.165 -16.077 1.00 84.31 184 PHE A O 1
ATOM 1443 N N . GLY A 1 185 ? -7.181 0.148 -14.163 1.00 79.25 185 GLY A N 1
ATOM 1444 C CA . GLY A 1 185 ? -6.281 -1.007 -14.320 1.00 79.25 185 GLY A CA 1
ATOM 1445 C C . GLY A 1 185 ? -6.412 -1.758 -15.657 1.00 79.25 185 GLY A C 1
ATOM 1446 O O . GLY A 1 185 ? -5.436 -2.316 -16.148 1.00 79.25 185 GLY A O 1
ATOM 1447 N N . ALA A 1 186 ? -7.587 -1.710 -16.300 1.00 79.25 186 ALA A N 1
ATOM 1448 C CA . ALA A 1 186 ? -7.839 -2.310 -17.618 1.00 79.25 186 ALA A CA 1
ATOM 1449 C C . ALA A 1 186 ? -7.517 -1.391 -18.821 1.00 79.25 186 ALA A C 1
ATOM 1451 O O . ALA A 1 186 ? -7.639 -1.803 -19.974 1.00 79.25 186 ALA A O 1
ATOM 1452 N N . ALA A 1 187 ? -7.154 -0.125 -18.595 1.00 86.31 187 ALA A N 1
ATOM 1453 C CA . ALA A 1 187 ? -6.840 0.820 -19.665 1.00 86.31 187 ALA A CA 1
ATOM 1454 C C . ALA A 1 187 ? -5.341 0.810 -20.007 1.00 86.31 187 ALA A C 1
ATOM 1456 O O . ALA A 1 187 ? -4.499 0.640 -19.134 1.00 86.31 187 ALA A O 1
ATOM 1457 N N . ALA A 1 188 ? -4.992 1.072 -21.269 1.00 88.69 188 ALA A N 1
ATOM 1458 C CA . ALA A 1 188 ? -3.598 1.245 -21.682 1.00 88.69 188 ALA A CA 1
ATOM 1459 C C . ALA A 1 188 ? -2.951 2.492 -21.044 1.00 88.69 188 ALA A C 1
ATOM 1461 O O . ALA A 1 188 ? -3.642 3.473 -20.759 1.00 88.69 188 ALA A O 1
ATOM 1462 N N . TRP A 1 189 ? -1.619 2.490 -20.909 1.00 89.69 189 TRP A N 1
ATOM 1463 C CA . TRP A 1 189 ? -0.819 3.550 -20.271 1.00 89.69 189 TRP A CA 1
ATOM 1464 C C . TRP A 1 189 ? -1.265 4.983 -20.604 1.00 89.69 189 TRP A C 1
ATOM 1466 O O . TRP A 1 189 ? -1.616 5.755 -19.712 1.00 89.69 189 TRP A O 1
ATOM 1476 N N . THR A 1 190 ? -1.309 5.335 -21.892 1.00 91.94 190 THR A N 1
ATOM 1477 C CA . THR A 1 190 ? -1.670 6.688 -22.346 1.00 91.94 190 THR A CA 1
ATOM 1478 C C . THR A 1 190 ? -3.109 7.053 -21.985 1.00 91.94 190 THR A C 1
ATOM 1480 O O . THR A 1 190 ? -3.390 8.197 -21.635 1.00 91.94 190 THR A O 1
ATOM 1483 N N . LYS A 1 191 ? -4.032 6.082 -22.023 1.00 92.06 191 LYS A N 1
ATOM 1484 C CA . LYS A 1 191 ? -5.437 6.291 -21.648 1.00 92.06 191 LYS A CA 1
ATOM 1485 C C . LYS A 1 191 ? -5.581 6.496 -20.143 1.00 92.06 191 LYS A C 1
ATOM 1487 O O . LYS A 1 191 ? -6.333 7.373 -19.737 1.00 92.06 191 LYS A O 1
ATOM 1492 N N . GLN A 1 192 ? -4.842 5.739 -19.331 1.00 90.88 192 GLN A N 1
ATOM 1493 C CA . GLN A 1 192 ? -4.788 5.984 -17.890 1.00 90.88 192 GLN A CA 1
ATOM 1494 C C . GLN A 1 192 ? -4.254 7.394 -17.596 1.00 90.88 192 GLN A C 1
ATOM 1496 O O . GLN A 1 192 ? -4.831 8.092 -16.776 1.00 90.88 192 GLN A O 1
ATOM 1501 N N . GLY A 1 193 ? -3.200 7.838 -18.294 1.00 91.50 193 GLY A N 1
ATOM 1502 C CA . GLY A 1 193 ? -2.644 9.187 -18.132 1.00 91.50 193 GLY A CA 1
ATOM 1503 C C . GLY A 1 193 ? -3.658 10.301 -18.410 1.00 91.50 193 GLY A C 1
ATOM 1504 O O . GLY A 1 193 ? -3.774 11.219 -17.607 1.00 91.50 193 GLY A O 1
ATOM 1505 N N . LYS A 1 194 ? -4.441 10.186 -19.492 1.00 93.38 194 LYS A N 1
ATOM 1506 C CA . LYS A 1 194 ? -5.525 11.140 -19.795 1.00 93.38 194 LYS A CA 1
ATOM 1507 C C . LYS A 1 194 ? -6.583 11.175 -18.692 1.00 93.38 194 LYS A C 1
ATOM 1509 O O . LYS A 1 194 ? -6.909 12.247 -18.209 1.00 93.38 194 LYS A O 1
ATOM 1514 N N . LYS A 1 195 ? -7.038 10.002 -18.239 1.00 92.38 195 LYS A N 1
ATOM 1515 C CA . LYS A 1 195 ? -8.033 9.904 -17.164 1.00 92.38 195 LYS A CA 1
ATOM 1516 C C . LYS A 1 195 ? -7.539 10.455 -15.829 1.00 92.38 195 LYS A C 1
ATOM 1518 O O . LYS A 1 195 ? -8.319 11.046 -15.106 1.00 92.38 195 LYS A O 1
ATOM 1523 N N . ILE A 1 196 ? -6.261 10.267 -15.496 1.00 91.94 196 ILE A N 1
ATOM 1524 C CA . ILE A 1 196 ? -5.670 10.860 -14.287 1.00 91.94 196 ILE A CA 1
ATOM 1525 C C . ILE A 1 196 ? -5.648 12.388 -14.410 1.00 91.94 196 ILE A C 1
ATOM 1527 O O . ILE A 1 196 ? -6.040 13.069 -13.474 1.00 91.94 196 ILE A O 1
ATOM 1531 N N . ALA A 1 197 ? -5.263 12.924 -15.572 1.00 92.88 197 ALA A N 1
ATOM 1532 C CA . ALA A 1 197 ? -5.264 14.367 -15.803 1.00 92.88 197 ALA A CA 1
ATOM 1533 C C . ALA A 1 197 ? -6.674 14.989 -15.734 1.00 92.88 197 ALA A C 1
ATOM 1535 O O . ALA A 1 197 ? -6.809 16.130 -15.308 1.00 92.88 197 ALA A O 1
ATOM 1536 N N . GLU A 1 198 ? -7.715 14.241 -16.120 1.00 93.44 198 GLU A N 1
ATOM 1537 C CA . GLU A 1 198 ? -9.123 14.650 -15.986 1.00 93.44 198 GLU A CA 1
ATOM 1538 C C . GLU A 1 198 ? -9.582 14.762 -14.520 1.00 93.44 198 GLU A C 1
ATOM 1540 O O . GLU A 1 198 ? -10.519 15.510 -14.252 1.00 93.44 198 GLU A O 1
ATOM 1545 N N . LEU A 1 199 ? -8.940 14.055 -13.578 1.00 89.06 199 LEU A N 1
ATOM 1546 C CA . LEU A 1 199 ? -9.255 14.163 -12.146 1.00 89.06 199 LEU A CA 1
ATOM 1547 C C . LEU A 1 199 ? -8.741 15.474 -11.540 1.00 89.06 199 LEU A C 1
ATOM 1549 O O . LEU A 1 199 ? -9.354 15.990 -10.614 1.00 89.06 199 LEU A O 1
ATOM 1553 N N . GLY A 1 200 ? -7.631 16.004 -12.060 1.00 91.00 200 GLY A N 1
ATOM 1554 C CA . GLY A 1 200 ? -7.010 17.237 -11.584 1.00 91.00 200 GLY A CA 1
ATOM 1555 C C . GLY A 1 200 ? -5.480 17.150 -11.509 1.00 91.00 200 GLY A C 1
ATOM 1556 O O . GLY A 1 200 ? -4.914 16.052 -11.497 1.00 91.00 200 GLY A O 1
ATOM 1557 N N . PRO A 1 201 ? -4.777 18.296 -11.483 1.00 89.25 201 PRO A N 1
ATOM 1558 C CA . PRO A 1 201 ? -3.311 18.355 -11.427 1.00 89.25 201 PRO A CA 1
ATOM 1559 C C . PRO A 1 201 ? -2.698 17.766 -10.144 1.00 89.25 201 PRO A C 1
ATOM 1561 O O . PRO A 1 201 ? -1.514 17.432 -10.125 1.00 89.25 201 PRO A O 1
ATOM 1564 N N . GLU A 1 202 ? -3.477 17.644 -9.075 1.00 88.06 202 GLU A N 1
ATOM 1565 C CA . GLU A 1 202 ? -3.093 17.044 -7.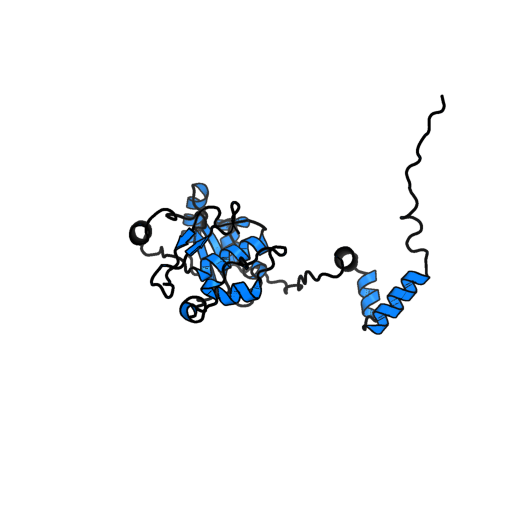799 1.00 88.06 202 GLU A CA 1
ATOM 1566 C C . GLU A 1 202 ? -3.052 15.509 -7.841 1.00 88.06 202 GLU A C 1
ATOM 1568 O O . GLU A 1 202 ? -2.417 14.882 -6.988 1.00 88.06 202 GLU A O 1
ATOM 1573 N N . PHE A 1 203 ? -3.688 14.892 -8.842 1.00 91.12 203 PHE A N 1
ATOM 1574 C CA . PHE A 1 203 ? -3.708 13.446 -9.002 1.00 91.12 203 PHE A CA 1
ATOM 1575 C C . PHE A 1 203 ? -2.507 12.981 -9.810 1.00 91.12 203 PHE A C 1
ATOM 1577 O O . PHE A 1 203 ? -2.285 13.366 -10.959 1.00 91.12 203 PHE A O 1
ATOM 1584 N N . VAL A 1 204 ? -1.741 12.071 -9.217 1.00 91.62 204 VAL A N 1
ATOM 1585 C CA . VAL A 1 204 ? -0.571 11.482 -9.857 1.00 91.62 204 VAL A CA 1
ATOM 1586 C C . VAL A 1 204 ? -0.610 9.970 -9.763 1.00 91.62 204 VAL A C 1
ATOM 1588 O O . VAL A 1 204 ? -1.172 9.370 -8.850 1.00 91.62 204 VAL A O 1
ATOM 1591 N N . ARG A 1 205 ? 0.046 9.331 -10.726 1.00 91.75 205 ARG A N 1
ATOM 1592 C CA . ARG A 1 205 ? 0.273 7.892 -10.692 1.00 91.75 205 ARG A CA 1
ATOM 1593 C C . ARG A 1 205 ? 1.242 7.542 -9.565 1.00 91.75 205 ARG A C 1
ATOM 1595 O O . ARG A 1 205 ? 2.369 8.036 -9.544 1.00 91.75 205 ARG A O 1
ATOM 1602 N N . ALA A 1 206 ? 0.830 6.627 -8.695 1.00 93.00 206 ALA A N 1
ATOM 1603 C CA . ALA A 1 206 ? 1.677 6.125 -7.622 1.00 93.00 206 ALA A CA 1
ATOM 1604 C C . ALA A 1 206 ? 2.893 5.336 -8.148 1.00 93.00 206 ALA A C 1
ATOM 1606 O O . ALA A 1 206 ? 2.836 4.664 -9.184 1.00 93.00 206 ALA A O 1
ATOM 1607 N N . HIS A 1 207 ? 3.993 5.380 -7.395 1.00 94.00 207 HIS A N 1
ATOM 1608 C CA . HIS A 1 207 ? 5.149 4.515 -7.628 1.00 94.00 207 HIS A CA 1
ATOM 1609 C C . HIS A 1 207 ? 4.782 3.047 -7.386 1.00 94.00 207 HIS A C 1
ATOM 1611 O O . HIS A 1 207 ? 4.068 2.740 -6.436 1.00 94.00 207 HIS A O 1
ATOM 1617 N N . GLU A 1 208 ? 5.321 2.118 -8.167 1.00 93.31 208 GLU A N 1
ATOM 1618 C CA . GLU A 1 208 ? 5.136 0.679 -7.941 1.00 93.31 208 GLU A CA 1
ATOM 1619 C C . GLU A 1 208 ? 5.598 0.232 -6.541 1.00 93.31 208 GLU A C 1
ATOM 1621 O O . GLU A 1 208 ? 4.898 -0.518 -5.863 1.00 93.31 208 GLU A O 1
ATOM 1626 N N . ALA A 1 209 ? 6.736 0.752 -6.076 1.00 95.12 209 ALA A N 1
ATOM 1627 C CA . ALA A 1 209 ? 7.259 0.520 -4.726 1.00 95.12 209 ALA A CA 1
ATOM 1628 C C . ALA A 1 209 ? 6.288 0.996 -3.635 1.00 95.12 209 ALA A C 1
ATOM 1630 O O . ALA A 1 209 ? 6.048 0.282 -2.669 1.00 95.12 209 ALA A O 1
ATOM 1631 N N . MET A 1 210 ? 5.671 2.163 -3.839 1.00 95.81 210 MET A N 1
ATOM 1632 C CA . MET A 1 210 ? 4.706 2.757 -2.914 1.00 95.81 210 MET A CA 1
ATOM 1633 C C . MET A 1 210 ? 3.444 1.902 -2.789 1.00 95.81 210 MET A C 1
ATOM 1635 O O . MET A 1 210 ? 3.012 1.610 -1.679 1.00 95.81 210 MET A O 1
ATOM 1639 N N . VAL A 1 211 ? 2.888 1.449 -3.917 1.00 94.75 211 VAL A N 1
ATOM 1640 C CA . VAL A 1 211 ? 1.707 0.568 -3.927 1.00 94.75 211 VAL A CA 1
ATOM 1641 C C . VAL A 1 211 ? 2.027 -0.795 -3.305 1.00 94.75 211 VAL A C 1
ATOM 1643 O O . VAL A 1 211 ? 1.221 -1.322 -2.542 1.00 94.75 211 VAL A O 1
ATOM 1646 N N . THR A 1 212 ? 3.217 -1.341 -3.580 1.00 93.62 212 THR A N 1
ATOM 1647 C CA . THR A 1 212 ? 3.683 -2.610 -2.990 1.00 93.62 212 THR A CA 1
ATOM 1648 C C . THR A 1 212 ? 3.821 -2.494 -1.475 1.00 93.62 212 THR A C 1
ATOM 1650 O O . THR A 1 212 ? 3.266 -3.311 -0.743 1.00 93.62 212 THR A O 1
ATOM 1653 N N . GLU A 1 213 ? 4.526 -1.467 -0.990 1.00 95.00 213 GLU A N 1
ATOM 1654 C CA . GLU A 1 213 ? 4.696 -1.239 0.443 1.00 95.00 213 GLU A CA 1
ATOM 1655 C C . GLU A 1 213 ? 3.337 -1.014 1.121 1.00 95.00 213 GLU A C 1
ATOM 1657 O O . GLU A 1 213 ? 3.064 -1.641 2.143 1.00 95.00 213 GLU A O 1
ATOM 1662 N N . ALA A 1 214 ? 2.450 -0.206 0.534 1.00 95.12 214 ALA A N 1
ATOM 1663 C CA . ALA A 1 214 ? 1.114 0.024 1.078 1.00 95.12 214 ALA A CA 1
ATOM 1664 C C . ALA A 1 214 ? 0.311 -1.277 1.226 1.00 95.12 214 ALA A C 1
ATOM 1666 O O . ALA A 1 214 ? -0.204 -1.549 2.311 1.00 95.12 214 ALA A O 1
ATOM 1667 N N . ALA A 1 215 ? 0.255 -2.109 0.181 1.00 93.19 215 ALA A N 1
ATOM 1668 C CA . ALA A 1 215 ? -0.461 -3.384 0.221 1.00 93.19 215 ALA A CA 1
ATOM 1669 C C . ALA A 1 215 ? 0.102 -4.325 1.301 1.00 93.19 215 ALA A C 1
ATOM 1671 O O . ALA A 1 215 ? -0.649 -4.831 2.135 1.00 93.19 215 ALA A O 1
ATOM 1672 N N . LEU A 1 216 ? 1.429 -4.487 1.354 1.00 91.75 216 LEU A N 1
ATOM 1673 C CA . LEU A 1 216 ? 2.109 -5.318 2.354 1.00 91.75 216 LEU A CA 1
ATOM 1674 C C . LEU A 1 216 ? 1.818 -4.865 3.787 1.00 91.75 216 LEU A C 1
ATOM 1676 O O . LEU A 1 216 ? 1.588 -5.687 4.675 1.00 91.75 216 LEU A O 1
ATOM 1680 N N . ARG A 1 217 ? 1.861 -3.555 4.030 1.00 91.25 217 ARG A N 1
ATOM 1681 C CA . ARG A 1 217 ? 1.682 -2.978 5.365 1.00 91.25 217 ARG A CA 1
ATOM 1682 C C . ARG A 1 217 ? 0.229 -3.056 5.819 1.00 91.25 217 ARG A C 1
ATOM 1684 O O . ARG A 1 217 ? -0.013 -3.404 6.973 1.00 91.25 217 ARG A O 1
ATOM 1691 N N . ILE A 1 218 ? -0.721 -2.794 4.920 1.00 91.75 218 ILE A N 1
ATOM 1692 C CA . ILE A 1 218 ? -2.153 -2.959 5.198 1.00 91.75 218 ILE A CA 1
ATOM 1693 C C . ILE A 1 218 ? -2.446 -4.415 5.558 1.00 91.75 218 ILE A C 1
ATOM 1695 O O . ILE A 1 218 ? -3.055 -4.658 6.602 1.00 91.75 218 ILE A O 1
ATOM 1699 N N . PHE A 1 219 ? -1.939 -5.376 4.781 1.00 90.25 219 PHE A N 1
ATOM 1700 C CA . PHE A 1 219 ? -2.098 -6.796 5.092 1.00 90.25 219 PHE A CA 1
ATOM 1701 C C . PHE A 1 219 ? -1.500 -7.145 6.463 1.00 90.25 219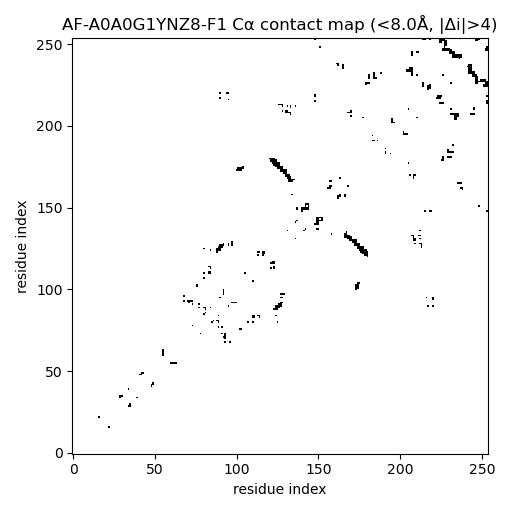 PHE A C 1
ATOM 1703 O O . PHE A 1 219 ? -2.151 -7.776 7.288 1.00 90.25 219 PHE A O 1
ATOM 1710 N N . GLN A 1 220 ? -0.282 -6.687 6.766 1.00 87.38 220 GLN A N 1
ATOM 1711 C CA . GLN A 1 220 ? 0.360 -6.954 8.062 1.00 87.38 220 GLN A CA 1
ATOM 1712 C C . GLN A 1 220 ? -0.399 -6.360 9.254 1.00 87.38 220 GLN A C 1
ATOM 1714 O O . GLN A 1 220 ? -0.352 -6.925 10.348 1.00 87.38 220 GLN A O 1
ATOM 1719 N N . ALA A 1 221 ? -1.071 -5.225 9.063 1.00 86.88 221 ALA A N 1
ATOM 1720 C CA . ALA A 1 221 ? -1.803 -4.544 10.122 1.00 86.88 221 ALA A CA 1
ATOM 1721 C C . ALA A 1 221 ? -3.239 -5.057 10.301 1.00 86.88 221 ALA A C 1
ATOM 1723 O O . ALA A 1 221 ? -3.746 -5.041 11.421 1.00 86.88 221 ALA A O 1
ATOM 1724 N N . THR A 1 222 ? -3.895 -5.487 9.222 1.00 85.50 222 THR A N 1
ATOM 1725 C CA . THR A 1 222 ? -5.347 -5.752 9.207 1.00 85.50 222 THR A CA 1
ATOM 1726 C C . THR A 1 222 ? -5.720 -7.156 8.730 1.00 85.50 222 THR A C 1
ATOM 1728 O O . THR A 1 222 ? -6.832 -7.608 8.981 1.00 85.50 222 THR A O 1
ATOM 1731 N N . GLY A 1 223 ? -4.813 -7.853 8.044 1.00 87.44 223 GLY A N 1
ATOM 1732 C CA . GLY A 1 223 ? -5.090 -9.098 7.324 1.00 87.44 223 GLY A CA 1
ATOM 1733 C C . GLY A 1 223 ? -5.855 -8.909 6.009 1.00 87.44 223 GLY A C 1
ATOM 1734 O O . GLY A 1 223 ? -6.147 -9.897 5.335 1.00 87.44 223 GLY A O 1
ATOM 1735 N N . GLU A 1 224 ? -6.197 -7.672 5.637 1.00 87.69 224 GLU A N 1
ATOM 1736 C CA . GLU A 1 224 ? -6.932 -7.379 4.411 1.00 87.69 224 GLU A CA 1
ATOM 1737 C C . GLU A 1 224 ? -6.062 -7.580 3.171 1.00 87.69 224 GLU A C 1
ATOM 1739 O O . GLU A 1 224 ? -4.922 -7.113 3.119 1.00 87.69 224 GLU A O 1
ATOM 1744 N N . ARG A 1 225 ? -6.648 -8.231 2.157 1.00 86.38 225 ARG A N 1
ATOM 1745 C CA . ARG A 1 225 ? -6.007 -8.452 0.866 1.00 86.38 225 ARG A CA 1
ATOM 1746 C C . ARG A 1 225 ? -6.404 -7.412 -0.165 1.00 86.38 225 ARG A C 1
ATOM 1748 O O . ARG A 1 225 ? -7.588 -7.218 -0.424 1.00 86.38 225 ARG A O 1
ATOM 1755 N N . LEU A 1 226 ? -5.411 -6.782 -0.788 1.00 87.25 226 LEU A N 1
ATOM 1756 C CA . LEU A 1 226 ? -5.605 -5.751 -1.814 1.00 87.25 226 LEU A CA 1
ATOM 1757 C C . LEU A 1 226 ? -5.050 -6.192 -3.171 1.00 87.25 226 LEU A C 1
ATOM 1759 O O . LEU A 1 226 ? -4.328 -7.183 -3.284 1.00 87.25 226 LEU A O 1
ATOM 1763 N N . LEU A 1 227 ? -5.372 -5.422 -4.216 1.00 84.50 227 LEU A N 1
ATOM 1764 C CA . LEU A 1 227 ? -4.912 -5.658 -5.593 1.00 84.50 227 LEU A CA 1
ATOM 1765 C C . LEU A 1 227 ? -5.436 -6.976 -6.205 1.00 84.50 227 LEU A C 1
ATOM 1767 O O . LEU A 1 227 ? -4.777 -7.595 -7.048 1.00 84.50 227 LEU A O 1
ATOM 1771 N N . ALA A 1 228 ? -6.619 -7.427 -5.774 1.00 74.88 228 ALA A N 1
ATOM 1772 C CA . ALA A 1 228 ? -7.255 -8.630 -6.296 1.00 74.88 228 ALA A CA 1
ATOM 1773 C C . ALA A 1 228 ? -7.736 -8.406 -7.739 1.00 74.88 228 ALA A C 1
ATOM 1775 O O . ALA A 1 228 ? -8.565 -7.537 -7.997 1.00 74.88 228 ALA A O 1
ATOM 1776 N N . ASN A 1 229 ? -7.256 -9.227 -8.677 1.00 74.56 229 ASN A N 1
ATOM 1777 C CA . ASN A 1 229 ? -7.699 -9.253 -10.080 1.00 74.56 229 ASN A CA 1
ATOM 1778 C C . ASN A 1 229 ? -7.419 -7.983 -10.909 1.00 74.56 229 ASN A C 1
ATOM 1780 O O . ASN A 1 229 ? -7.986 -7.819 -11.989 1.00 74.56 229 ASN A O 1
ATOM 1784 N N . TRP A 1 230 ? -6.523 -7.102 -10.460 1.00 81.75 230 TRP A N 1
ATOM 1785 C CA . TRP A 1 230 ? -6.067 -5.960 -11.253 1.00 81.75 230 TRP A CA 1
ATOM 1786 C C . TRP A 1 230 ? -4.579 -5.677 -11.045 1.00 81.75 230 TRP A C 1
ATOM 1788 O O . TRP A 1 230 ? -3.950 -6.182 -10.114 1.00 81.75 230 TRP A O 1
ATOM 1798 N N . TRP A 1 231 ? -4.015 -4.881 -11.953 1.00 82.56 231 TRP A N 1
ATOM 1799 C CA . TRP A 1 231 ? -2.604 -4.507 -11.958 1.00 82.56 231 TRP A CA 1
ATOM 1800 C C . TRP A 1 231 ? -2.464 -2.990 -11.898 1.00 82.56 231 TRP A C 1
ATOM 1802 O O . TRP A 1 231 ? -2.975 -2.278 -12.766 1.00 82.56 231 TRP A O 1
ATOM 1812 N N . HIS A 1 232 ? -1.723 -2.493 -10.914 1.00 89.25 232 HIS A N 1
ATOM 1813 C CA . HIS A 1 232 ? -1.208 -1.131 -10.920 1.00 89.25 232 HIS A CA 1
ATOM 1814 C C . HIS A 1 232 ? -0.053 -1.032 -11.906 1.00 89.25 232 HIS A C 1
ATOM 1816 O O . HIS A 1 232 ? 0.853 -1.861 -11.876 1.00 89.25 232 HIS A O 1
ATOM 1822 N N . TRP A 1 233 ? -0.057 -0.013 -12.762 1.00 89.81 233 TRP A N 1
ATOM 1823 C CA . TRP A 1 233 ? 1.069 0.279 -13.648 1.00 89.81 233 TRP A CA 1
ATOM 1824 C C . TRP A 1 233 ? 1.865 1.421 -13.026 1.00 89.81 233 TRP A C 1
ATOM 1826 O O . TRP A 1 233 ? 1.370 2.548 -12.940 1.00 89.81 233 TRP A O 1
ATOM 1836 N N . GLY A 1 234 ? 3.081 1.116 -12.585 1.00 90.25 234 GLY A N 1
ATOM 1837 C CA . GLY A 1 234 ? 4.015 2.054 -11.981 1.00 90.25 234 GLY A CA 1
ATOM 1838 C C . GLY A 1 234 ? 4.645 3.008 -12.990 1.00 90.25 234 GLY A C 1
ATOM 1839 O O . GLY A 1 234 ? 4.415 2.925 -14.200 1.00 90.25 234 GLY A O 1
ATOM 1840 N N . ARG A 1 235 ? 5.439 3.955 -12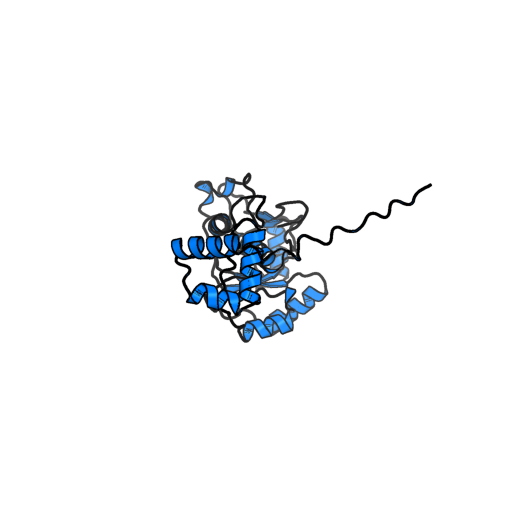.491 1.00 89.94 235 ARG A N 1
ATOM 1841 C CA . ARG A 1 235 ? 6.067 4.977 -13.343 1.00 89.94 235 ARG A CA 1
ATOM 1842 C C . ARG A 1 235 ? 7.328 4.477 -14.035 1.00 89.94 235 ARG A C 1
ATOM 1844 O O . ARG A 1 235 ? 7.657 4.981 -15.111 1.00 89.94 235 ARG A O 1
ATOM 1851 N N . SER A 1 236 ? 8.000 3.487 -13.462 1.00 93.69 236 SER A N 1
ATOM 1852 C CA . SER A 1 236 ? 9.283 3.017 -13.973 1.00 93.69 236 SER A CA 1
ATOM 1853 C C . SER A 1 236 ? 9.154 2.128 -15.203 1.00 93.69 236 SER A C 1
ATOM 1855 O O . SER A 1 236 ? 8.093 1.571 -15.513 1.00 93.69 236 SER A O 1
ATOM 1857 N N . LEU A 1 237 ? 10.270 2.016 -15.916 1.00 93.81 237 LEU A N 1
ATOM 1858 C CA . LEU A 1 237 ? 10.458 1.098 -17.026 1.00 93.81 237 LEU A CA 1
ATOM 1859 C C . LEU A 1 237 ? 11.399 -0.019 -16.582 1.00 93.81 237 LEU A C 1
ATOM 1861 O O . LEU A 1 237 ? 12.461 0.254 -16.026 1.00 93.81 237 LEU A O 1
ATOM 1865 N N . ALA A 1 238 ? 11.002 -1.258 -16.855 1.00 93.56 238 ALA A N 1
ATOM 1866 C CA . ALA A 1 238 ? 11.893 -2.407 -16.810 1.00 93.56 238 ALA A CA 1
ATOM 1867 C C . ALA A 1 238 ? 12.949 -2.306 -17.920 1.00 93.56 238 ALA A C 1
ATOM 1869 O O . ALA A 1 238 ? 12.773 -1.549 -18.883 1.00 93.56 238 ALA A O 1
ATOM 1870 N N . SER A 1 239 ? 14.008 -3.109 -17.832 1.00 93.12 239 SER A N 1
ATOM 1871 C CA . SER A 1 239 ? 15.116 -3.107 -18.803 1.00 93.12 239 SER A CA 1
ATOM 1872 C C . SER A 1 239 ? 14.650 -3.279 -20.259 1.00 93.12 239 SER A C 1
ATOM 1874 O O . SER A 1 239 ? 15.178 -2.644 -21.169 1.00 93.12 239 SER A O 1
ATOM 1876 N N . GLY A 1 240 ? 13.587 -4.059 -20.482 1.00 90.31 240 GLY A N 1
ATOM 1877 C CA . GLY A 1 240 ? 12.956 -4.262 -21.791 1.00 90.31 240 GLY A CA 1
ATOM 1878 C C . GLY A 1 240 ? 12.027 -3.131 -22.262 1.00 90.31 240 GLY A C 1
ATOM 1879 O O . GLY A 1 240 ? 11.251 -3.338 -23.194 1.00 90.31 240 GLY A O 1
ATOM 1880 N N . GLY A 1 241 ? 12.015 -1.972 -21.597 1.00 91.19 241 GLY A N 1
ATOM 1881 C CA . GLY A 1 241 ? 11.207 -0.804 -21.973 1.00 91.19 241 GLY A CA 1
ATOM 1882 C C . GLY A 1 241 ? 9.707 -0.926 -21.675 1.00 91.19 241 GLY A C 1
ATOM 1883 O O . GLY A 1 241 ? 8.922 -0.064 -22.072 1.00 91.19 241 GLY A O 1
ATOM 1884 N N . ARG A 1 242 ? 9.281 -1.982 -20.974 1.00 90.44 242 ARG A N 1
ATOM 1885 C CA . ARG A 1 242 ? 7.893 -2.154 -20.514 1.00 90.44 242 ARG A CA 1
ATOM 1886 C C . ARG A 1 242 ? 7.689 -1.482 -19.160 1.00 90.44 242 ARG A C 1
ATOM 1888 O O . ARG A 1 242 ? 8.617 -1.395 -18.364 1.00 90.44 242 ARG A O 1
ATOM 1895 N N . ARG A 1 243 ? 6.465 -1.023 -18.885 1.00 91.00 243 ARG A N 1
ATOM 1896 C CA . ARG A 1 243 ? 6.108 -0.467 -17.571 1.00 91.00 243 ARG A CA 1
ATOM 1897 C C . ARG A 1 243 ? 6.137 -1.561 -16.515 1.00 91.00 243 ARG A C 1
ATOM 1899 O O . ARG A 1 243 ? 5.667 -2.669 -16.767 1.00 91.00 243 ARG A O 1
ATOM 1906 N N . VAL A 1 244 ? 6.651 -1.226 -15.340 1.00 91.25 244 VAL A N 1
ATOM 1907 C CA . VAL A 1 244 ? 6.589 -2.118 -14.182 1.00 91.25 244 VAL A CA 1
ATOM 1908 C C . VAL A 1 244 ? 5.157 -2.148 -13.664 1.00 91.25 244 VAL A C 1
ATOM 1910 O O . VAL A 1 244 ? 4.538 -1.097 -13.487 1.00 91.25 244 VAL A O 1
ATOM 1913 N N . SER A 1 245 ? 4.628 -3.342 -13.412 1.00 88.44 245 SER A N 1
ATOM 1914 C CA . SER A 1 245 ? 3.287 -3.525 -12.863 1.00 88.44 245 SER A CA 1
ATOM 1915 C C . SER A 1 245 ? 3.304 -4.299 -11.551 1.00 88.44 245 SER A C 1
ATOM 1917 O O . SER A 1 245 ? 4.093 -5.226 -11.387 1.00 88.44 245 SER A O 1
ATOM 1919 N N . VAL A 1 246 ? 2.397 -3.945 -10.643 1.00 87.00 246 VAL A N 1
ATOM 1920 C CA . VAL A 1 246 ? 2.204 -4.593 -9.339 1.00 87.00 246 VAL A CA 1
ATOM 1921 C C . VAL A 1 246 ? 0.742 -5.001 -9.220 1.00 87.00 246 VAL A C 1
ATOM 1923 O O . VAL A 1 246 ? -0.141 -4.161 -9.358 1.00 87.00 246 VAL A O 1
ATOM 1926 N N . GLY A 1 247 ? 0.466 -6.276 -8.973 1.00 80.81 247 GLY A N 1
ATOM 1927 C CA . GLY A 1 247 ? -0.891 -6.779 -8.758 1.00 80.81 247 GLY A CA 1
ATOM 1928 C C . GLY A 1 247 ? -0.997 -8.281 -8.998 1.00 80.81 247 GLY A C 1
ATOM 1929 O O . GLY A 1 247 ? 0.009 -8.920 -9.282 1.00 80.81 247 GLY A O 1
ATOM 1930 N N . SER A 1 248 ? -2.207 -8.835 -8.856 1.00 61.56 248 SER A N 1
ATOM 1931 C CA . SER A 1 248 ? -2.551 -10.217 -9.244 1.00 61.56 248 SER A CA 1
ATOM 1932 C C . SER A 1 248 ? -1.553 -11.293 -8.771 1.00 61.56 248 SER A C 1
ATOM 1934 O O . SER A 1 248 ? -1.095 -12.131 -9.551 1.00 61.56 248 SER A O 1
ATOM 1936 N N . PHE A 1 249 ? -1.239 -11.278 -7.476 1.00 57.78 249 PHE A N 1
ATOM 1937 C CA . PHE A 1 249 ? -0.365 -12.273 -6.849 1.00 57.78 249 PHE A CA 1
ATOM 1938 C C . PHE A 1 249 ? -1.095 -13.609 -6.580 1.00 57.78 249 PHE A C 1
ATOM 1940 O O . PHE A 1 249 ? -0.460 -14.657 -6.603 1.00 57.78 249 PHE A O 1
ATOM 1947 N N . ASP A 1 250 ? -2.430 -13.598 -6.436 1.00 53.66 250 ASP A N 1
ATOM 1948 C CA . ASP A 1 250 ? -3.326 -14.760 -6.566 1.00 53.66 250 ASP A CA 1
ATOM 1949 C C . ASP A 1 250 ? -4.785 -14.318 -6.890 1.00 53.66 250 ASP A C 1
ATOM 1951 O O . ASP A 1 250 ? -5.046 -13.133 -7.119 1.00 53.66 250 ASP A O 1
ATOM 1955 N N . ARG A 1 251 ? -5.758 -15.253 -6.906 1.00 50.97 251 ARG A N 1
ATOM 1956 C CA . ARG A 1 251 ? -7.200 -14.961 -7.142 1.00 50.97 251 ARG A CA 1
ATOM 1957 C C . ARG A 1 251 ? -7.862 -14.104 -6.042 1.00 50.97 251 ARG A C 1
ATOM 1959 O O . ARG A 1 251 ? -9.007 -13.687 -6.215 1.00 50.97 251 ARG A O 1
ATOM 1966 N N . ARG A 1 252 ? -7.197 -13.899 -4.903 1.00 53.09 252 ARG A N 1
ATOM 1967 C CA . ARG A 1 252 ? -7.685 -13.200 -3.701 1.00 53.09 252 ARG A CA 1
ATOM 1968 C C . ARG A 1 252 ? -6.932 -11.893 -3.408 1.00 53.09 252 ARG A C 1
ATOM 1970 O O . ARG A 1 252 ? -7.396 -11.149 -2.552 1.00 53.09 252 ARG A O 1
ATOM 1977 N N . GLY A 1 253 ? -5.838 -11.592 -4.110 1.00 58.09 253 GLY A N 1
ATOM 1978 C CA . GLY A 1 253 ? -4.984 -10.426 -3.836 1.00 58.09 253 GLY A CA 1
ATOM 1979 C C . GLY A 1 253 ? -3.879 -10.724 -2.811 1.00 58.09 253 GLY A C 1
ATOM 1980 O O . GLY A 1 253 ? -3.728 -11.860 -2.365 1.00 58.09 253 GLY A O 1
ATOM 1981 N N . TRP A 1 254 ? -3.093 -9.704 -2.451 1.00 52.62 254 TRP A N 1
ATOM 1982 C CA . TRP A 1 254 ? -1.966 -9.809 -1.503 1.00 52.62 254 TRP A CA 1
ATOM 1983 C C . TRP A 1 254 ? -2.373 -10.222 -0.103 1.00 52.62 254 TRP A C 1
ATOM 1985 O O . TRP A 1 254 ?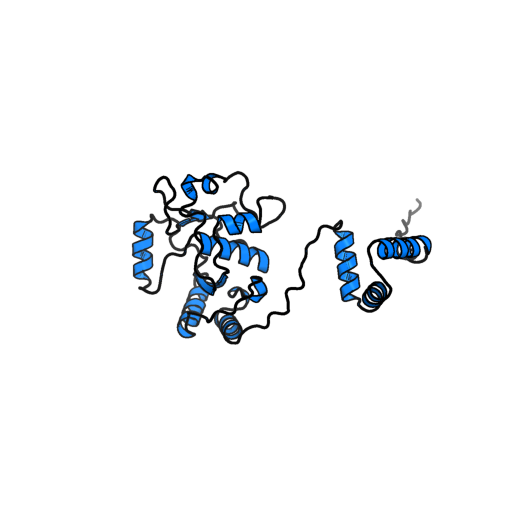 -3.248 -9.530 0.431 1.00 52.62 254 TRP A O 1
#

Foldseek 3Di:
DDDPDDDDPPDDVVCPPVPPPVVVVVVVVCVVVPCDPVNVVVCVVDPPNVVVVVVCVVVPVPDPPPPVLPPDDDDPQQVLLCVQQNPLQEADCSLLSHDDDDDDPDDSVRSNVQSVVVVPQWRKHKHFFPQFFQVRVQVVQDCPPVGPPHDPPVPCPCVDPQNCVRRRGTDDTGIDTDTQNQPQQVPDPVVVVVVQVVVDPPGDQDAPRRNVRRQRSSCSRPVAFTQAPGKRFHDDAGSVRDTDIDHCPDNRHD